Protein AF-A0A5P0ZJ22-F1 (afdb_monomer_lite)

Foldseek 3Di:
DAQLVQLLVLLVVQQVLLVVLVVLQLVLLVLLLVLQVVQLVLCVVVVAPLNVVLVVLVVLLVCLVCLLVVLVVQLVVQLVVVVCCCVPPVPPPPPPPDPCCSNVVSVVVSVVSCVVSVDRDDRDRGDDDPVSDDPSSVVSVVVSVVSVVVSVVSLVVVVVSLVPGPCVVQKDDSVQWAHADNVNSSDTDTIDHDPLSVQLSVCSVVVVDRHSVSSSVVVVVVVVCVVPPDDPVVNVVVVVVVVVVVD

Radius of gyration: 30.07 Å; chains: 1; bounding box: 58×58×89 Å

Structure (mmCIF, N/CA/C/O backbone):
data_AF-A0A5P0ZJ22-F1
#
_entry.id   AF-A0A5P0ZJ22-F1
#
loop_
_atom_site.group_PDB
_atom_site.id
_atom_site.type_symbol
_atom_site.label_atom_id
_atom_site.label_alt_id
_atom_site.label_comp_id
_atom_site.label_asym_id
_atom_site.label_entity_id
_atom_site.label_seq_id
_atom_site.pdbx_PDB_ins_code
_atom_site.Cartn_x
_atom_site.Cartn_y
_atom_site.Cartn_z
_atom_site.occupancy
_atom_site.B_iso_or_equiv
_atom_site.auth_seq_id
_atom_site.auth_comp_id
_atom_site.auth_asym_id
_atom_site.auth_atom_id
_atom_site.pdbx_PDB_model_num
ATOM 1 N N . MET A 1 1 ? -17.711 0.169 35.617 1.00 68.00 1 MET A N 1
ATOM 2 C CA . MET A 1 1 ? -17.129 0.842 34.437 1.00 68.00 1 MET A CA 1
ATOM 3 C C . MET A 1 1 ? -18.262 1.259 33.515 1.00 68.00 1 MET A C 1
ATOM 5 O O . MET A 1 1 ? -19.041 0.392 33.122 1.00 68.00 1 MET A O 1
ATOM 9 N N . SER A 1 2 ? -18.401 2.559 33.249 1.00 86.31 2 SER A N 1
ATOM 10 C CA . SER A 1 2 ? -19.483 3.103 32.409 1.00 86.31 2 SER A CA 1
ATOM 11 C C . SER A 1 2 ? -19.316 2.698 30.937 1.00 86.31 2 SER A C 1
ATOM 13 O O . SER A 1 2 ? -18.202 2.411 30.496 1.00 86.31 2 SER A O 1
ATOM 15 N N . GLN A 1 3 ? -20.404 2.676 30.155 1.00 83.00 3 GLN A N 1
ATOM 16 C CA . GLN A 1 3 ? -20.329 2.391 28.713 1.00 83.00 3 GLN A CA 1
ATOM 17 C C . GLN A 1 3 ? -19.404 3.388 28.000 1.00 83.00 3 GLN A C 1
ATOM 19 O O . GLN A 1 3 ? -18.581 2.986 27.184 1.00 83.00 3 GLN A O 1
ATOM 24 N N . ARG A 1 4 ? -19.471 4.670 28.379 1.00 87.75 4 ARG A N 1
ATOM 25 C CA . ARG A 1 4 ? -18.572 5.722 27.900 1.00 87.75 4 ARG A CA 1
ATOM 26 C C . ARG A 1 4 ? -17.099 5.376 28.110 1.00 87.75 4 ARG A C 1
ATOM 28 O O . ARG A 1 4 ? -16.320 5.424 27.167 1.00 87.75 4 ARG A O 1
ATOM 35 N N . GLU A 1 5 ? -16.711 5.007 29.331 1.00 88.12 5 GLU A N 1
ATOM 36 C CA . GLU A 1 5 ? -15.326 4.612 29.634 1.00 88.12 5 GLU A CA 1
ATOM 37 C C . GLU A 1 5 ? -14.893 3.382 28.837 1.00 88.12 5 GLU A C 1
ATOM 39 O O . GLU A 1 5 ? -13.754 3.329 28.375 1.00 88.12 5 GLU A O 1
ATOM 44 N N . LYS A 1 6 ? -15.791 2.403 28.650 1.00 89.12 6 LYS A N 1
ATOM 45 C CA . LYS A 1 6 ? -15.502 1.216 27.832 1.00 89.12 6 LYS A CA 1
ATOM 46 C C . LYS A 1 6 ? -15.208 1.607 26.387 1.00 89.12 6 LYS A C 1
ATOM 48 O O . LYS A 1 6 ? -14.162 1.229 25.878 1.00 89.12 6 LYS A O 1
ATOM 53 N N . VAL A 1 7 ? -16.057 2.432 25.773 1.00 88.94 7 VAL A N 1
ATOM 54 C CA . VAL A 1 7 ? -15.887 2.890 24.383 1.00 88.94 7 VAL A CA 1
ATOM 55 C C . VAL A 1 7 ? -14.615 3.725 24.206 1.00 88.94 7 VAL A C 1
ATOM 57 O O . VAL A 1 7 ? -13.896 3.539 23.230 1.00 88.94 7 VAL A O 1
ATOM 60 N N . LEU A 1 8 ? -14.285 4.609 25.154 1.00 92.38 8 LEU A N 1
ATOM 61 C CA . LEU A 1 8 ? -13.040 5.389 25.099 1.00 92.38 8 LEU A CA 1
ATOM 62 C C . LEU A 1 8 ? -11.792 4.493 25.191 1.00 92.38 8 LEU A C 1
ATOM 64 O O . LEU A 1 8 ? -10.812 4.720 24.480 1.00 92.38 8 LEU A O 1
ATOM 68 N N . ASN A 1 9 ? -11.832 3.450 26.025 1.00 94.00 9 ASN A N 1
ATOM 69 C CA . ASN A 1 9 ? -10.740 2.483 26.131 1.00 94.00 9 ASN A CA 1
ATOM 70 C C . ASN A 1 9 ? -10.644 1.577 24.895 1.00 94.00 9 ASN A C 1
ATOM 72 O O . ASN A 1 9 ? -9.541 1.313 24.415 1.00 94.00 9 ASN A O 1
ATOM 76 N N . GLU A 1 10 ? -11.779 1.128 24.357 1.00 93.19 10 GLU A N 1
ATOM 77 C CA . GLU A 1 10 ? -11.843 0.359 23.112 1.00 93.19 10 GLU A CA 1
ATOM 78 C C . GLU A 1 10 ? -11.319 1.165 21.924 1.00 93.19 10 GLU A C 1
ATOM 80 O O . GLU A 1 10 ? -10.548 0.627 21.137 1.00 93.19 10 GLU A O 1
ATOM 85 N N . TYR A 1 11 ? -11.647 2.458 21.833 1.00 94.56 11 TYR A N 1
ATOM 86 C CA . TYR A 1 11 ? -11.110 3.355 20.808 1.00 94.56 11 TYR A CA 1
ATOM 87 C C . TYR A 1 11 ? -9.580 3.398 20.843 1.00 94.56 11 TYR A C 1
ATOM 89 O O . TYR A 1 11 ? -8.934 3.267 19.805 1.00 94.56 11 TYR A O 1
ATOM 97 N N . LYS A 1 12 ? -8.989 3.547 22.036 1.00 95.06 12 LYS A N 1
ATOM 98 C CA . LYS A 1 12 ? -7.530 3.546 22.190 1.00 95.06 12 LYS A CA 1
ATOM 99 C C . LYS A 1 12 ? -6.930 2.206 21.760 1.00 95.06 12 LYS A C 1
ATOM 101 O O . LYS A 1 12 ? -6.019 2.185 20.944 1.00 95.06 12 LYS A O 1
ATOM 106 N N . ARG A 1 13 ? -7.487 1.093 22.247 1.00 95.75 13 ARG A N 1
ATOM 107 C CA . ARG A 1 13 ? -7.022 -0.256 21.892 1.00 95.75 13 ARG A CA 1
ATOM 108 C C . ARG A 1 13 ? -7.135 -0.531 20.389 1.00 95.75 13 ARG A C 1
ATOM 110 O O . ARG A 1 13 ? -6.254 -1.164 19.818 1.00 95.75 13 ARG A O 1
ATOM 117 N N . TYR A 1 14 ? -8.200 -0.052 19.753 1.00 95.88 14 TYR A N 1
ATOM 118 C CA . TYR A 1 14 ? -8.384 -0.136 18.310 1.00 95.88 14 TYR A CA 1
ATOM 119 C C . TYR A 1 14 ? -7.343 0.689 17.550 1.00 95.88 14 TYR A C 1
ATOM 121 O O . TYR A 1 14 ? -6.778 0.201 16.576 1.00 95.88 14 TYR A O 1
ATOM 129 N N . ALA A 1 15 ? -7.053 1.910 18.007 1.00 95.50 15 ALA A N 1
ATOM 130 C CA . ALA A 1 15 ? -6.020 2.757 17.418 1.00 95.50 15 ALA A CA 1
ATOM 131 C C . ALA A 1 15 ? -4.630 2.102 17.488 1.00 95.50 15 ALA A C 1
ATOM 133 O O . ALA A 1 15 ? -3.895 2.121 16.498 1.00 95.50 15 ALA A O 1
ATOM 134 N N . ASP A 1 16 ? -4.307 1.480 18.625 1.00 96.81 16 ASP A N 1
ATOM 135 C CA . ASP A 1 16 ? -3.058 0.739 18.817 1.00 96.81 16 ASP A CA 1
ATOM 136 C C . ASP A 1 16 ? -2.984 -0.452 17.838 1.00 96.81 16 ASP A C 1
ATOM 138 O O . ASP A 1 16 ? -2.021 -0.575 17.086 1.00 96.81 16 ASP A O 1
ATOM 142 N N . LEU A 1 17 ? -4.052 -1.258 17.738 1.00 96.62 17 LEU A N 1
ATOM 143 C CA . LEU A 1 17 ? -4.133 -2.371 16.779 1.00 96.62 17 LEU A CA 1
ATOM 144 C C . LEU A 1 17 ? -4.014 -1.913 15.317 1.00 96.62 17 LEU A C 1
ATOM 146 O O . LEU A 1 17 ? -3.331 -2.567 14.531 1.00 96.62 17 LEU A O 1
ATOM 150 N N . CYS A 1 18 ? -4.662 -0.804 14.943 1.00 96.19 18 CYS A N 1
ATOM 151 C CA . CYS A 1 18 ? -4.544 -0.243 13.595 1.00 96.19 18 CYS A CA 1
ATOM 152 C C . CYS A 1 18 ? -3.099 0.143 13.286 1.00 96.19 18 CYS A C 1
ATOM 154 O O . CYS A 1 18 ? -2.611 -0.146 12.198 1.00 96.19 18 CYS A O 1
ATOM 156 N N . THR A 1 19 ? -2.420 0.761 14.252 1.00 96.50 19 THR A N 1
ATOM 157 C CA . THR A 1 19 ? -1.027 1.191 14.112 1.00 96.50 19 THR A CA 1
ATOM 158 C C . THR A 1 19 ? -0.098 -0.009 13.956 1.00 96.50 19 THR A C 1
ATOM 160 O O . THR A 1 19 ? 0.706 -0.036 13.028 1.00 96.50 19 THR A O 1
ATOM 163 N N . ASP A 1 20 ? -0.244 -1.033 14.800 1.00 97.31 20 ASP A N 1
ATOM 164 C CA . ASP A 1 20 ? 0.575 -2.249 14.736 1.00 97.31 20 ASP A CA 1
ATOM 165 C C . ASP A 1 20 ? 0.400 -2.984 13.400 1.00 97.31 20 ASP A C 1
ATOM 167 O O . ASP A 1 20 ? 1.380 -3.375 12.764 1.00 97.31 20 ASP A O 1
ATOM 171 N N . ILE A 1 21 ? -0.849 -3.138 12.944 1.00 97.19 21 ILE A N 1
ATOM 172 C CA . ILE A 1 21 ? -1.162 -3.778 11.661 1.00 97.19 21 ILE A CA 1
ATOM 173 C C . ILE A 1 21 ? -0.615 -2.944 10.502 1.00 97.19 21 ILE A C 1
ATOM 175 O O . ILE A 1 21 ? 0.036 -3.490 9.616 1.00 97.19 21 ILE A O 1
ATOM 179 N N . GLN A 1 22 ? -0.838 -1.629 10.504 1.00 96.38 22 GLN A N 1
ATOM 180 C CA . GLN A 1 22 ? -0.351 -0.742 9.449 1.00 96.38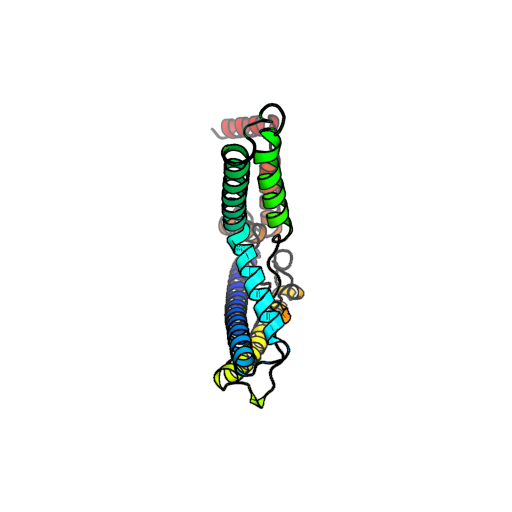 22 GLN A CA 1
ATOM 181 C C . GLN A 1 22 ? 1.180 -0.762 9.353 1.00 96.38 22 GLN A C 1
ATOM 183 O O . GLN A 1 22 ? 1.711 -0.831 8.247 1.00 96.38 22 GLN A O 1
ATOM 188 N N . ASN A 1 23 ? 1.883 -0.731 10.488 1.00 97.00 23 ASN A N 1
ATOM 189 C CA . ASN A 1 23 ? 3.344 -0.770 10.521 1.00 97.00 23 ASN A CA 1
ATOM 190 C C . ASN A 1 23 ? 3.881 -2.091 9.968 1.00 97.00 23 ASN A C 1
ATOM 192 O O . ASN A 1 23 ? 4.765 -2.075 9.116 1.00 97.00 23 ASN A O 1
ATOM 196 N N . ASN A 1 24 ? 3.309 -3.220 10.398 1.00 96.94 24 ASN A N 1
ATOM 197 C CA . ASN A 1 24 ? 3.697 -4.530 9.887 1.00 96.94 24 ASN A CA 1
ATOM 198 C C . ASN A 1 24 ? 3.447 -4.637 8.371 1.00 96.94 24 ASN A C 1
ATOM 200 O O . ASN A 1 24 ? 4.340 -5.025 7.627 1.00 96.94 24 ASN A O 1
ATOM 204 N N . LEU A 1 25 ? 2.278 -4.208 7.886 1.00 96.62 25 LEU A N 1
ATOM 205 C CA . LEU A 1 25 ? 1.960 -4.215 6.454 1.00 96.62 25 LEU A CA 1
ATOM 206 C C . LEU A 1 25 ? 2.894 -3.314 5.630 1.00 96.62 25 LEU A C 1
ATOM 208 O O . LEU A 1 25 ? 3.313 -3.699 4.539 1.00 96.62 25 LEU A O 1
ATOM 212 N N . ALA A 1 26 ? 3.242 -2.132 6.144 1.00 95.50 26 ALA A N 1
ATOM 213 C CA . ALA A 1 26 ? 4.161 -1.210 5.481 1.00 95.50 26 ALA A CA 1
ATOM 214 C C . ALA A 1 26 ? 5.588 -1.777 5.396 1.00 95.50 26 ALA A C 1
ATOM 216 O O . ALA A 1 26 ? 6.245 -1.648 4.360 1.00 95.50 26 ALA A O 1
ATOM 217 N N . GLU A 1 27 ? 6.056 -2.434 6.459 1.00 96.19 27 GLU A N 1
ATOM 218 C CA . GLU A 1 27 ? 7.349 -3.119 6.474 1.00 96.19 27 GLU A CA 1
ATOM 219 C C . GLU A 1 27 ? 7.390 -4.244 5.428 1.00 96.19 27 GLU A C 1
ATOM 221 O O . GLU A 1 27 ? 8.302 -4.301 4.600 1.00 96.19 27 GLU A O 1
ATOM 226 N N . GLU A 1 28 ? 6.356 -5.084 5.394 1.00 94.50 28 GLU A N 1
ATOM 227 C CA . GLU A 1 28 ? 6.239 -6.185 4.435 1.00 94.50 28 GLU A CA 1
ATOM 228 C C . GLU A 1 28 ? 6.134 -5.689 2.984 1.00 94.50 28 GLU A C 1
ATOM 230 O O . GLU A 1 28 ? 6.755 -6.253 2.081 1.00 94.50 28 GLU A O 1
ATOM 235 N N . SER A 1 29 ? 5.423 -4.582 2.747 1.00 95.88 29 SER A N 1
ATOM 236 C CA . SER A 1 29 ? 5.366 -3.919 1.439 1.00 95.88 29 SER A CA 1
ATOM 237 C C . SER A 1 29 ? 6.755 -3.491 0.959 1.00 95.88 29 SER A C 1
ATOM 239 O O . SER A 1 29 ? 7.098 -3.701 -0.205 1.00 95.88 29 SER A O 1
ATOM 241 N N . SER A 1 30 ? 7.566 -2.907 1.846 1.00 95.62 30 SER A N 1
ATOM 242 C CA . SER A 1 30 ? 8.933 -2.474 1.530 1.00 95.62 30 SER A CA 1
ATOM 243 C C . SER A 1 30 ? 9.841 -3.660 1.174 1.00 95.62 30 SER A C 1
ATOM 245 O O . SER A 1 30 ? 10.598 -3.614 0.194 1.00 95.62 30 SER A O 1
ATOM 247 N N . LYS A 1 31 ? 9.721 -4.772 1.913 1.00 94.88 31 LYS A N 1
ATOM 248 C CA . LYS A 1 31 ? 10.449 -6.014 1.609 1.00 94.88 31 LYS A CA 1
ATOM 249 C C . LYS A 1 31 ? 10.048 -6.573 0.250 1.00 94.88 31 LYS A C 1
ATOM 251 O O . LYS A 1 31 ? 10.921 -6.890 -0.554 1.00 94.88 31 LYS A O 1
ATOM 256 N N . ILE A 1 32 ? 8.753 -6.619 -0.063 1.00 94.31 32 ILE A N 1
ATOM 257 C CA . ILE A 1 32 ? 8.261 -7.084 -1.368 1.00 94.31 32 ILE A CA 1
ATOM 258 C C . ILE A 1 32 ? 8.761 -6.189 -2.502 1.00 94.31 32 ILE A C 1
ATOM 260 O O . ILE A 1 32 ? 9.191 -6.696 -3.540 1.00 94.31 32 ILE A O 1
ATOM 264 N N . GLU A 1 33 ? 8.772 -4.869 -2.321 1.00 93.81 33 GLU A N 1
ATOM 265 C CA . GLU A 1 33 ? 9.353 -3.956 -3.307 1.00 93.81 33 GLU A CA 1
ATOM 266 C C . GLU A 1 33 ? 10.840 -4.269 -3.552 1.00 93.81 33 GLU A C 1
ATOM 268 O O . GLU A 1 33 ? 11.301 -4.294 -4.699 1.00 93.81 33 GLU A O 1
ATOM 273 N N . THR A 1 34 ? 11.584 -4.566 -2.486 1.00 94.31 34 THR A N 1
ATOM 274 C CA . THR A 1 34 ? 13.008 -4.923 -2.552 1.00 94.31 34 THR A CA 1
ATOM 275 C C . THR A 1 34 ? 13.225 -6.269 -3.243 1.00 94.31 34 THR A C 1
ATOM 277 O O . THR A 1 34 ? 14.018 -6.346 -4.184 1.00 94.31 34 THR A O 1
ATOM 280 N N . ILE A 1 35 ? 12.445 -7.297 -2.891 1.00 94.25 35 ILE A N 1
ATOM 281 C CA . ILE A 1 35 ? 12.432 -8.606 -3.563 1.00 94.25 35 ILE A CA 1
ATOM 282 C C . ILE A 1 35 ? 12.188 -8.428 -5.063 1.00 94.25 35 ILE A C 1
ATOM 284 O O . ILE A 1 35 ? 12.896 -9.009 -5.880 1.00 94.25 35 ILE A O 1
ATOM 288 N N . ARG A 1 36 ? 11.239 -7.574 -5.462 1.00 91.94 36 ARG A N 1
ATOM 289 C CA . ARG A 1 36 ? 10.957 -7.298 -6.881 1.00 91.94 36 ARG A CA 1
ATOM 290 C C . ARG A 1 36 ? 12.111 -6.598 -7.597 1.00 91.94 36 ARG A C 1
ATOM 292 O O . ARG A 1 36 ? 12.364 -6.875 -8.772 1.00 91.94 36 ARG A O 1
ATOM 299 N N . LYS A 1 37 ? 12.820 -5.689 -6.922 1.00 91.00 37 LYS A N 1
ATOM 300 C CA . LYS A 1 37 ? 14.021 -5.041 -7.477 1.00 91.00 37 LYS A CA 1
ATOM 301 C C . LYS A 1 37 ? 15.134 -6.062 -7.701 1.00 91.00 37 LYS A C 1
ATOM 303 O O . LYS A 1 37 ? 15.669 -6.112 -8.809 1.00 91.00 37 LYS A O 1
ATOM 308 N N . LEU A 1 38 ? 15.425 -6.889 -6.697 1.00 92.56 38 LEU A N 1
ATOM 309 C CA . LEU A 1 38 ? 16.422 -7.958 -6.784 1.00 92.56 38 LEU A CA 1
ATOM 310 C C . LEU A 1 38 ? 16.044 -8.993 -7.846 1.00 92.56 38 LEU A C 1
ATOM 312 O O . LEU A 1 38 ? 16.878 -9.344 -8.671 1.00 92.56 38 LEU A O 1
ATOM 316 N N . ASN A 1 39 ? 14.773 -9.398 -7.906 1.00 92.50 39 ASN A N 1
ATOM 317 C CA . ASN A 1 39 ? 14.246 -10.299 -8.929 1.00 92.50 39 ASN A CA 1
ATOM 318 C C . ASN A 1 39 ? 14.572 -9.801 -10.343 1.00 92.50 39 ASN A C 1
ATOM 320 O O . ASN A 1 39 ? 15.117 -10.536 -11.161 1.00 92.50 39 ASN A O 1
ATOM 324 N N . PHE A 1 40 ? 14.318 -8.518 -10.613 1.00 89.38 40 PHE A N 1
ATOM 325 C CA . PHE A 1 40 ? 14.648 -7.926 -11.905 1.00 89.38 40 PHE A CA 1
ATOM 326 C C . PHE A 1 40 ? 16.161 -7.863 -12.167 1.00 89.38 40 PHE A C 1
ATOM 328 O O . PHE A 1 40 ? 16.583 -8.004 -13.313 1.00 89.38 40 PHE A O 1
ATOM 335 N N . GLN A 1 41 ? 16.981 -7.616 -11.141 1.00 90.00 41 GLN A N 1
ATOM 336 C CA . GLN A 1 41 ? 18.441 -7.578 -11.276 1.00 90.00 41 GLN A CA 1
ATOM 337 C C . GLN A 1 41 ? 19.024 -8.963 -11.575 1.00 90.00 41 GLN A C 1
ATOM 339 O O . GLN A 1 41 ? 19.848 -9.085 -12.481 1.00 90.00 41 GLN A O 1
ATOM 344 N N . ILE A 1 42 ? 18.569 -9.994 -10.860 1.00 90.06 42 ILE A N 1
ATOM 345 C CA . ILE A 1 42 ? 18.969 -11.391 -11.073 1.00 90.06 42 ILE A CA 1
ATOM 346 C C . ILE A 1 42 ? 18.575 -11.818 -12.487 1.00 90.06 42 ILE A C 1
ATOM 348 O O . ILE A 1 42 ? 19.439 -12.203 -13.272 1.00 90.06 42 ILE A O 1
ATOM 352 N N . ALA A 1 43 ? 17.316 -11.594 -12.869 1.00 88.12 43 ALA A N 1
ATOM 353 C CA . ALA A 1 43 ? 16.847 -11.929 -14.208 1.00 88.12 43 ALA A CA 1
ATOM 354 C C . ALA A 1 43 ? 17.575 -11.163 -15.322 1.00 88.12 43 ALA A C 1
ATOM 356 O O . ALA A 1 43 ? 17.819 -11.694 -16.405 1.00 88.12 43 ALA A O 1
ATOM 357 N N . SER A 1 44 ? 17.972 -9.912 -15.062 1.00 85.75 44 SER A N 1
ATOM 358 C CA . SER A 1 44 ? 18.808 -9.140 -15.987 1.00 85.75 44 SER A CA 1
ATOM 359 C C . SER A 1 44 ? 20.195 -9.744 -16.170 1.00 85.75 44 SER A C 1
ATOM 361 O O . SER A 1 44 ? 20.757 -9.626 -17.258 1.00 85.75 44 SER A O 1
ATOM 363 N N . LYS A 1 45 ? 20.772 -10.309 -15.107 1.00 86.25 45 LYS A N 1
ATOM 364 C CA . LYS A 1 45 ? 22.106 -10.911 -15.124 1.00 86.25 45 LYS A CA 1
ATOM 365 C C . LYS A 1 45 ? 22.093 -12.251 -15.858 1.00 86.25 45 LYS A C 1
ATOM 367 O O . LYS A 1 45 ? 23.007 -12.511 -16.635 1.00 86.25 45 LYS A O 1
ATOM 372 N N . ASN A 1 46 ? 21.048 -13.044 -15.648 1.00 82.94 46 ASN A N 1
ATOM 373 C CA . ASN A 1 46 ? 20.929 -14.394 -16.201 1.00 82.94 46 ASN A CA 1
ATOM 374 C C . ASN A 1 46 ? 20.273 -14.429 -17.590 1.00 82.94 46 ASN A C 1
ATOM 376 O O . ASN A 1 46 ? 20.280 -15.462 -18.247 1.00 82.94 46 ASN A O 1
ATOM 380 N N . GLN A 1 47 ? 19.780 -13.282 -18.075 1.00 80.38 47 GLN A N 1
ATOM 381 C CA . GLN A 1 47 ? 19.074 -13.155 -19.356 1.00 80.38 47 GLN A CA 1
ATOM 382 C C . GLN A 1 47 ? 17.831 -14.052 -19.443 1.00 80.38 47 GLN A C 1
ATOM 384 O O . GLN A 1 47 ? 17.516 -14.595 -20.503 1.00 80.38 47 GLN A O 1
ATOM 389 N N . ASP A 1 48 ? 17.099 -14.168 -18.335 1.00 79.81 48 ASP A N 1
ATOM 390 C CA . ASP A 1 48 ? 15.923 -15.029 -18.252 1.00 79.81 48 ASP A CA 1
ATOM 391 C C . ASP A 1 48 ? 14.867 -14.663 -19.295 1.00 79.81 48 ASP A C 1
ATOM 393 O O . ASP A 1 48 ? 14.671 -13.494 -19.643 1.00 79.81 48 ASP A O 1
ATOM 397 N N . ALA A 1 49 ? 14.101 -15.661 -19.742 1.00 75.12 49 ALA A N 1
ATOM 398 C CA . ALA A 1 49 ? 13.089 -15.500 -20.789 1.00 75.12 49 ALA A CA 1
ATOM 399 C C . ALA A 1 49 ? 12.058 -14.382 -20.495 1.00 75.12 49 ALA A C 1
ATOM 401 O O . ALA A 1 49 ? 11.524 -13.766 -21.418 1.00 75.12 49 ALA A O 1
ATOM 402 N N . GLY A 1 50 ? 11.798 -14.074 -19.217 1.00 78.81 50 GLY A N 1
ATOM 403 C CA . GLY A 1 50 ? 10.896 -12.994 -18.795 1.00 78.81 50 GLY A CA 1
ATOM 404 C C . GLY A 1 50 ? 11.516 -11.588 -18.772 1.00 78.81 50 GLY A C 1
ATOM 405 O O . GLY A 1 50 ? 10.784 -10.594 -18.720 1.00 78.81 50 GLY A O 1
ATOM 406 N N . PHE A 1 51 ? 12.845 -11.472 -18.835 1.00 85.75 51 PHE A N 1
ATOM 407 C CA . PHE A 1 51 ? 13.559 -10.210 -18.647 1.00 85.75 51 PHE A CA 1
ATOM 408 C C . PHE A 1 51 ? 13.278 -9.189 -19.751 1.00 85.75 51 PHE A C 1
ATOM 410 O O . PHE A 1 51 ? 13.002 -8.025 -19.451 1.00 85.75 51 PHE A O 1
ATOM 417 N N . LEU A 1 52 ? 13.310 -9.599 -21.024 1.00 84.00 52 LEU A N 1
ATOM 418 C CA . LEU A 1 52 ? 13.091 -8.677 -22.146 1.00 84.00 52 LEU A CA 1
ATOM 419 C C . LEU A 1 52 ? 11.701 -8.037 -22.088 1.00 84.00 52 LEU A C 1
ATOM 421 O O . LEU A 1 52 ? 11.577 -6.823 -22.257 1.00 84.00 52 LEU A O 1
ATOM 425 N N . ASN A 1 53 ? 10.673 -8.826 -21.768 1.00 85.38 53 ASN A N 1
ATOM 426 C CA . ASN A 1 53 ? 9.313 -8.321 -21.604 1.00 85.38 53 ASN A CA 1
ATOM 427 C C . ASN A 1 53 ? 9.223 -7.328 -20.429 1.00 85.38 53 ASN A C 1
ATOM 429 O O . ASN A 1 53 ? 8.748 -6.203 -20.587 1.00 85.38 53 ASN A O 1
ATOM 433 N N . ALA A 1 54 ? 9.777 -7.685 -19.265 1.00 84.81 54 ALA A N 1
ATOM 434 C CA . ALA A 1 54 ? 9.813 -6.797 -18.104 1.00 84.81 54 ALA A CA 1
ATOM 435 C C . ALA A 1 54 ? 10.581 -5.488 -18.381 1.00 84.81 54 ALA A C 1
ATOM 437 O O . ALA A 1 54 ? 10.179 -4.413 -17.928 1.00 84.81 54 ALA A O 1
ATOM 438 N N . LYS A 1 55 ? 11.672 -5.555 -19.153 1.00 87.19 55 LYS A N 1
ATOM 439 C CA . LYS A 1 55 ? 12.463 -4.393 -19.572 1.00 87.19 55 LYS A CA 1
ATOM 440 C C . LYS A 1 55 ? 11.666 -3.474 -20.498 1.00 87.19 55 LYS A C 1
ATOM 442 O O . LYS A 1 55 ? 11.660 -2.265 -20.268 1.00 87.19 55 LYS A O 1
ATOM 447 N N . LEU A 1 56 ? 10.971 -4.024 -21.497 1.00 86.69 56 LEU A N 1
ATOM 448 C CA . LEU A 1 56 ? 10.101 -3.252 -22.393 1.00 86.69 56 LEU A CA 1
ATOM 449 C C . LEU A 1 56 ? 8.986 -2.544 -21.616 1.00 86.69 56 LEU A C 1
ATOM 451 O O . LEU A 1 56 ? 8.746 -1.358 -21.837 1.00 86.69 56 LEU A O 1
ATOM 455 N N . ILE A 1 57 ? 8.372 -3.226 -20.645 1.00 85.81 57 ILE A N 1
ATOM 456 C CA . ILE A 1 57 ? 7.345 -2.631 -19.779 1.00 85.81 57 ILE A CA 1
ATOM 457 C C . ILE A 1 57 ? 7.930 -1.498 -18.924 1.00 85.81 57 ILE A C 1
ATOM 459 O O . ILE A 1 57 ? 7.328 -0.430 -18.844 1.00 85.81 57 ILE A O 1
ATOM 463 N N . LYS A 1 58 ? 9.133 -1.652 -18.350 1.00 86.19 58 LYS A N 1
ATOM 464 C CA . LYS A 1 58 ? 9.797 -0.553 -17.619 1.00 86.19 58 LYS A CA 1
ATOM 465 C C . LYS A 1 58 ? 10.064 0.668 -18.499 1.00 86.19 58 LYS A C 1
ATOM 467 O O . LYS A 1 58 ? 9.892 1.796 -18.037 1.00 86.19 58 LYS A O 1
ATOM 472 N N . VAL A 1 59 ? 10.484 0.460 -19.748 1.00 87.44 59 VAL A N 1
ATOM 473 C CA . VAL A 1 59 ? 10.680 1.557 -20.711 1.00 87.44 59 VAL A CA 1
ATOM 474 C C . VAL A 1 59 ? 9.346 2.226 -21.023 1.00 87.44 59 VAL A C 1
ATOM 476 O O . VAL A 1 59 ? 9.249 3.445 -20.913 1.00 87.44 59 VAL A O 1
ATOM 479 N N . ARG A 1 60 ? 8.300 1.445 -21.317 1.00 87.00 60 ARG A N 1
ATOM 480 C CA . ARG A 1 60 ? 6.942 1.962 -21.526 1.00 87.00 60 ARG A CA 1
ATOM 481 C C . ARG A 1 60 ? 6.461 2.787 -20.331 1.00 87.00 60 ARG A C 1
ATOM 483 O O . ARG A 1 60 ? 5.986 3.895 -20.536 1.00 87.00 60 ARG A O 1
ATOM 490 N N . ASN A 1 61 ? 6.623 2.305 -19.099 1.00 87.44 61 ASN A N 1
ATOM 491 C CA . ASN A 1 61 ? 6.210 3.044 -17.900 1.00 87.44 61 ASN A CA 1
ATOM 492 C C . ASN A 1 61 ? 6.980 4.354 -17.738 1.00 87.44 61 ASN A C 1
ATOM 494 O O . ASN A 1 61 ? 6.402 5.365 -17.354 1.00 87.44 61 ASN A O 1
ATOM 498 N N . ARG A 1 62 ? 8.272 4.376 -18.089 1.00 87.00 62 ARG A N 1
ATOM 499 C CA . ARG A 1 62 ? 9.037 5.627 -18.130 1.00 87.00 62 ARG A CA 1
ATOM 500 C C . ARG A 1 62 ? 8.441 6.606 -19.149 1.00 87.00 62 ARG A C 1
ATOM 502 O O . ARG A 1 62 ? 8.312 7.782 -18.827 1.00 87.00 62 ARG A O 1
ATOM 509 N N . LEU A 1 63 ? 8.040 6.136 -20.332 1.00 86.44 63 LEU A N 1
ATOM 510 C CA . LEU A 1 63 ? 7.357 6.977 -21.324 1.00 86.44 63 LEU A CA 1
ATOM 511 C C . LEU A 1 63 ? 6.006 7.485 -20.802 1.00 86.44 63 LEU A C 1
ATOM 513 O O . LEU A 1 63 ? 5.732 8.671 -20.930 1.00 86.44 63 LEU A O 1
ATOM 517 N N . VAL A 1 64 ? 5.213 6.641 -20.133 1.00 88.94 64 VAL A N 1
ATOM 518 C CA . VAL A 1 64 ? 3.946 7.048 -19.495 1.00 88.94 64 VAL A CA 1
ATOM 519 C C . VAL A 1 64 ? 4.173 8.144 -18.453 1.00 88.94 64 VAL A C 1
ATOM 521 O O . VAL A 1 64 ? 3.495 9.169 -18.482 1.00 88.94 64 VAL A O 1
ATOM 524 N N . LYS A 1 65 ? 5.167 7.986 -17.572 1.00 88.25 65 LYS A N 1
ATOM 525 C CA . LYS A 1 65 ? 5.499 8.986 -16.546 1.00 88.25 65 LYS A CA 1
ATOM 526 C C . LYS A 1 65 ? 5.857 10.348 -17.149 1.00 88.25 65 LYS A C 1
ATOM 528 O O . LYS A 1 65 ? 5.512 11.385 -16.587 1.00 88.25 65 LYS A O 1
ATOM 533 N N . HIS A 1 66 ? 6.526 10.343 -18.299 1.00 89.19 66 HIS A N 1
ATOM 534 C CA . HIS A 1 66 ? 6.947 11.548 -19.013 1.00 89.19 66 HIS A CA 1
ATOM 535 C C . HIS A 1 66 ? 6.023 11.922 -20.183 1.00 89.19 66 HIS A C 1
ATOM 537 O O . HIS A 1 66 ? 6.370 12.802 -20.966 1.00 89.19 66 HIS A O 1
ATOM 543 N N . ARG A 1 67 ? 4.833 11.317 -20.301 1.00 86.56 67 ARG A N 1
ATOM 544 C CA . ARG A 1 67 ? 3.957 11.448 -21.481 1.00 86.56 67 ARG A CA 1
ATOM 545 C C . ARG A 1 67 ? 3.588 12.884 -21.833 1.00 86.56 67 ARG A C 1
ATOM 547 O O . ARG A 1 67 ? 3.533 13.220 -23.002 1.00 86.56 67 ARG A O 1
ATOM 554 N N . ILE A 1 68 ? 3.369 13.740 -20.830 1.00 87.31 68 ILE A N 1
ATOM 555 C CA . ILE A 1 68 ? 3.003 15.146 -21.050 1.00 87.31 68 ILE A CA 1
ATOM 556 C C . ILE A 1 68 ? 4.194 15.895 -21.650 1.00 87.31 68 ILE A C 1
ATOM 558 O O . ILE A 1 68 ? 4.043 16.629 -22.619 1.00 87.31 68 ILE A O 1
ATOM 562 N N . GLN A 1 69 ? 5.389 15.675 -21.098 1.00 89.94 69 GLN A N 1
ATOM 563 C CA . GLN A 1 69 ? 6.620 16.282 -21.605 1.00 89.94 69 GLN A CA 1
ATOM 564 C C . GLN A 1 69 ? 6.920 15.793 -23.024 1.00 89.94 69 GLN A C 1
ATOM 566 O O . GLN A 1 69 ? 7.235 16.602 -23.890 1.00 89.94 69 GLN A O 1
ATOM 571 N N . LEU A 1 70 ? 6.766 14.490 -23.273 1.00 88.25 70 LEU A N 1
ATOM 572 C CA . LEU A 1 70 ? 6.945 13.895 -24.595 1.00 88.25 70 LEU A CA 1
ATOM 573 C C . LEU A 1 70 ? 5.941 14.448 -25.609 1.00 88.25 70 LEU A C 1
ATOM 575 O O . LEU A 1 70 ? 6.368 14.869 -26.676 1.00 88.25 70 LEU A O 1
ATOM 579 N N . ALA A 1 71 ? 4.658 14.552 -25.252 1.00 88.94 71 ALA A N 1
ATOM 580 C CA . ALA A 1 71 ? 3.620 15.090 -26.129 1.00 88.94 71 ALA A CA 1
ATOM 581 C C . ALA A 1 71 ? 3.866 16.561 -26.498 1.00 88.94 71 ALA A C 1
ATOM 583 O O . ALA A 1 71 ? 3.668 16.942 -27.651 1.00 88.94 71 ALA A O 1
ATOM 584 N N . ILE A 1 72 ? 4.341 17.382 -25.550 1.00 90.62 72 ILE A N 1
ATOM 585 C CA . ILE A 1 72 ? 4.719 18.783 -25.804 1.00 90.62 72 ILE A CA 1
ATOM 586 C C . ILE A 1 72 ? 5.939 18.857 -26.729 1.00 90.62 72 ILE A C 1
ATOM 588 O O . ILE A 1 72 ? 5.950 19.642 -27.674 1.00 90.62 72 ILE A O 1
ATOM 592 N N . ILE A 1 73 ? 6.971 18.046 -26.477 1.00 91.31 73 ILE A N 1
ATOM 593 C CA . ILE A 1 73 ? 8.175 18.016 -27.318 1.00 91.31 73 ILE A CA 1
ATOM 594 C C . ILE A 1 73 ? 7.826 17.539 -28.735 1.00 91.31 73 ILE A C 1
ATOM 596 O O . ILE A 1 73 ? 8.237 18.172 -29.704 1.00 91.31 73 ILE A O 1
ATOM 600 N N . SER A 1 74 ? 7.033 16.472 -28.855 1.00 89.94 74 SER A N 1
ATOM 601 C CA . SER A 1 74 ? 6.543 15.925 -30.125 1.00 89.94 74 SER A CA 1
ATOM 602 C C . SER A 1 74 ? 5.743 16.972 -30.904 1.00 89.94 74 SER A C 1
ATOM 604 O O . SER A 1 74 ? 6.039 17.223 -32.073 1.00 89.94 74 SER A O 1
ATOM 606 N N . TYR A 1 75 ? 4.830 17.684 -30.226 1.00 92.56 75 TYR A N 1
ATOM 607 C CA . TYR A 1 75 ? 4.075 18.801 -30.801 1.00 92.56 75 TYR A CA 1
ATOM 608 C C . TYR A 1 75 ? 5.002 19.861 -31.401 1.00 92.56 75 TYR A C 1
ATOM 610 O O . TYR A 1 75 ? 4.846 20.241 -32.559 1.00 92.56 75 TYR A O 1
ATOM 618 N N . LEU A 1 76 ? 5.978 20.338 -30.620 1.00 93.06 76 LEU A N 1
ATOM 619 C CA . LEU A 1 76 ? 6.890 21.403 -31.042 1.00 93.06 76 LEU A CA 1
ATOM 620 C C . LEU A 1 76 ? 7.760 20.973 -32.225 1.00 93.06 76 LEU A C 1
ATOM 622 O O . LEU A 1 76 ? 7.941 21.752 -33.158 1.00 93.06 76 LEU A O 1
ATOM 626 N N . ILE A 1 77 ? 8.274 19.739 -32.208 1.00 92.69 77 ILE A N 1
ATOM 627 C CA . ILE A 1 77 ? 9.081 19.197 -33.307 1.00 92.69 77 ILE A CA 1
ATOM 628 C C . ILE A 1 77 ? 8.239 19.105 -34.581 1.00 92.69 77 ILE A C 1
ATOM 630 O O . ILE A 1 77 ? 8.654 19.619 -35.617 1.00 92.69 77 ILE A O 1
ATOM 634 N N . LEU A 1 78 ? 7.049 18.500 -34.514 1.00 90.88 78 LEU A N 1
ATOM 635 C CA . LEU A 1 78 ? 6.160 18.365 -35.671 1.00 90.88 78 LEU A CA 1
ATOM 636 C C . LEU A 1 78 ? 5.714 19.725 -36.208 1.00 90.88 78 LEU A C 1
ATOM 638 O O . LEU A 1 78 ? 5.745 19.939 -37.417 1.00 90.88 78 LEU A O 1
ATOM 642 N N . PHE A 1 79 ? 5.366 20.660 -35.325 1.00 89.94 79 PHE A N 1
ATOM 643 C CA . PHE A 1 79 ? 5.020 22.025 -35.707 1.00 89.94 79 PHE A CA 1
ATOM 644 C C . PHE A 1 79 ? 6.169 22.704 -36.461 1.00 89.94 79 PHE A C 1
ATOM 646 O O . PHE A 1 79 ? 5.950 23.243 -37.543 1.00 89.94 79 PHE A O 1
ATOM 653 N N . LEU A 1 80 ? 7.399 22.635 -35.937 1.00 89.81 80 LEU A N 1
ATOM 654 C CA . LEU A 1 80 ? 8.569 23.243 -36.577 1.00 89.81 80 LEU A CA 1
ATOM 655 C C . LEU A 1 80 ? 8.904 22.595 -37.922 1.00 89.81 80 LEU A C 1
ATOM 657 O O . LEU A 1 80 ? 9.252 23.307 -38.860 1.00 89.81 80 LEU A O 1
ATOM 661 N N . VAL A 1 81 ? 8.779 21.270 -38.035 1.00 88.50 81 VAL A N 1
ATOM 662 C CA . VAL A 1 81 ? 9.035 20.541 -39.286 1.00 88.50 81 VAL A CA 1
ATOM 663 C C . VAL A 1 81 ? 8.015 20.918 -40.358 1.00 88.50 81 VAL A C 1
ATOM 665 O O . VAL A 1 81 ? 8.408 21.238 -41.477 1.00 88.50 81 VAL A O 1
ATOM 668 N N . ILE A 1 82 ? 6.720 20.927 -40.025 1.00 85.50 82 ILE A N 1
ATOM 669 C CA . ILE A 1 82 ? 5.665 21.290 -40.981 1.00 85.50 82 ILE A CA 1
ATOM 670 C C . ILE A 1 82 ? 5.782 22.775 -41.355 1.00 85.50 82 ILE A C 1
ATOM 672 O O . ILE A 1 82 ? 5.674 23.120 -42.529 1.00 85.50 82 ILE A O 1
ATOM 676 N N . PHE A 1 83 ? 6.069 23.651 -40.387 1.00 83.94 83 PHE A N 1
ATOM 677 C CA . PHE A 1 83 ? 6.305 25.071 -40.645 1.00 83.94 83 PHE A CA 1
ATOM 678 C C . PHE A 1 83 ? 7.496 25.292 -41.588 1.00 83.94 83 PHE A C 1
ATOM 680 O O . PHE A 1 83 ? 7.371 26.012 -42.576 1.00 83.94 83 PHE A O 1
ATOM 687 N N . ALA A 1 84 ? 8.632 24.639 -41.327 1.00 83.38 84 ALA A N 1
ATOM 688 C CA . ALA A 1 84 ? 9.811 24.731 -42.182 1.00 83.38 84 ALA A CA 1
ATOM 689 C C . ALA A 1 84 ? 9.538 24.191 -43.592 1.00 83.38 84 ALA A C 1
ATOM 691 O O . ALA A 1 84 ? 9.985 24.793 -44.563 1.00 83.38 84 ALA A O 1
ATOM 692 N N . TRP A 1 85 ? 8.779 23.097 -43.716 1.00 81.31 85 TRP A N 1
ATOM 693 C CA . TRP A 1 85 ? 8.390 22.538 -45.011 1.00 81.31 85 TRP A CA 1
ATOM 694 C C . TRP A 1 85 ? 7.578 23.538 -45.840 1.00 81.31 85 TRP A C 1
ATOM 696 O O . TRP A 1 85 ? 7.895 23.770 -47.003 1.00 81.31 85 TRP A O 1
ATOM 706 N N . ILE A 1 86 ? 6.578 24.177 -45.230 1.00 76.38 86 ILE A N 1
ATOM 707 C CA . ILE A 1 86 ? 5.739 25.176 -45.906 1.00 76.38 86 ILE A CA 1
ATOM 708 C C . ILE A 1 86 ? 6.572 26.385 -46.337 1.00 76.38 86 ILE A C 1
ATOM 710 O O . ILE A 1 86 ? 6.477 26.815 -47.479 1.00 76.38 86 ILE A O 1
ATOM 714 N N . VAL A 1 87 ? 7.426 26.902 -45.449 1.00 75.44 87 VAL A N 1
ATOM 715 C CA . VAL A 1 87 ? 8.234 28.101 -45.727 1.00 75.44 87 VAL A CA 1
ATOM 716 C C . VAL A 1 87 ? 9.330 27.849 -46.770 1.00 75.44 87 VAL A C 1
ATOM 718 O O . VAL A 1 87 ? 9.657 28.752 -47.535 1.00 75.44 87 VAL A O 1
ATOM 721 N N . LEU A 1 88 ? 9.939 26.659 -46.794 1.00 73.25 88 LEU A N 1
ATOM 722 C CA . LEU A 1 88 ? 11.107 26.384 -47.641 1.00 73.25 88 LEU A CA 1
ATOM 723 C C . LEU A 1 88 ? 10.771 25.734 -48.985 1.00 73.25 88 LEU A C 1
ATOM 725 O O . LEU A 1 88 ? 11.550 25.886 -49.924 1.00 73.25 88 LEU A O 1
ATOM 729 N N . ILE A 1 89 ? 9.677 24.973 -49.075 1.00 68.00 89 ILE A N 1
ATOM 730 C CA . ILE A 1 89 ? 9.407 24.098 -50.228 1.00 68.00 89 ILE A CA 1
ATOM 731 C C . ILE A 1 89 ? 8.159 24.537 -51.003 1.00 68.00 89 ILE A C 1
ATOM 733 O O . ILE A 1 89 ? 8.155 24.425 -52.226 1.00 68.00 89 ILE A O 1
ATOM 737 N N . ASP A 1 90 ? 7.129 25.069 -50.341 1.00 62.28 90 ASP A N 1
ATOM 738 C CA . ASP A 1 90 ? 5.815 25.328 -50.953 1.00 62.28 90 ASP A CA 1
ATOM 739 C C . ASP A 1 90 ? 5.545 26.832 -51.163 1.00 62.28 90 ASP A C 1
ATOM 741 O O . ASP A 1 90 ? 4.552 27.388 -50.699 1.00 62.28 90 ASP A O 1
ATOM 745 N N . ASN A 1 91 ? 6.466 27.517 -51.853 1.00 59.34 91 ASN A N 1
ATOM 746 C CA . ASN A 1 91 ? 6.384 28.968 -52.093 1.00 59.34 91 ASN A CA 1
ATOM 747 C C . ASN A 1 91 ? 5.267 29.384 -53.081 1.00 59.34 91 ASN A C 1
ATOM 749 O O . ASN A 1 91 ? 4.881 30.551 -53.078 1.00 59.34 91 ASN A O 1
ATOM 753 N N . ASP A 1 92 ? 4.732 28.459 -53.893 1.00 58.34 92 ASP A N 1
ATOM 754 C CA . ASP A 1 92 ? 3.787 28.764 -54.989 1.00 58.34 92 ASP A CA 1
ATOM 755 C C . ASP A 1 92 ? 2.304 28.432 -54.688 1.00 58.34 92 ASP A C 1
ATOM 757 O O . ASP A 1 92 ? 1.431 28.884 -55.425 1.00 58.34 92 ASP A O 1
ATOM 761 N N . ASN A 1 93 ? 1.972 27.705 -53.606 1.00 56.16 93 ASN A N 1
ATOM 762 C CA . ASN A 1 93 ? 0.588 27.292 -53.267 1.00 56.16 93 ASN A CA 1
ATOM 763 C C . ASN A 1 93 ? 0.126 27.760 -51.870 1.00 56.16 93 ASN A C 1
ATOM 765 O O . ASN A 1 93 ? -0.545 27.047 -51.116 1.00 56.16 93 ASN A O 1
ATOM 769 N N . THR A 1 94 ? 0.465 28.997 -51.516 1.00 55.47 94 THR A N 1
ATOM 770 C CA . THR A 1 94 ? 0.302 29.558 -50.164 1.00 55.47 94 THR A CA 1
ATOM 771 C C . THR A 1 94 ? -1.140 29.842 -49.722 1.00 55.47 94 THR A C 1
ATOM 773 O O . THR A 1 94 ? -1.362 30.079 -48.535 1.00 55.47 94 THR A O 1
ATOM 776 N N . GLU A 1 95 ? -2.147 29.776 -50.598 1.00 54.56 95 GLU A N 1
ATOM 777 C CA . GLU A 1 95 ? -3.515 30.182 -50.224 1.00 54.56 95 GLU A CA 1
ATOM 778 C C . GLU A 1 95 ? -4.376 29.076 -49.583 1.00 54.56 95 GLU A C 1
ATOM 780 O O . GLU A 1 95 ? -5.400 29.382 -48.972 1.00 54.56 95 GLU A O 1
ATOM 785 N N . THR A 1 96 ? -3.964 27.800 -49.623 1.00 51.84 96 THR A N 1
ATOM 786 C CA . THR A 1 96 ? -4.782 26.699 -49.058 1.00 51.84 96 THR A CA 1
ATOM 787 C C . THR A 1 96 ? -4.043 25.623 -48.266 1.00 51.84 96 THR A C 1
ATOM 789 O O . THR A 1 96 ? -4.713 24.748 -47.706 1.00 51.84 96 THR A O 1
ATOM 792 N N . PHE A 1 97 ? -2.712 25.679 -48.111 1.00 54.06 97 PHE A N 1
ATOM 793 C CA . PHE A 1 97 ? -2.038 24.856 -47.095 1.00 54.06 97 PHE A CA 1
ATOM 794 C C . PHE A 1 97 ? -2.293 25.471 -45.711 1.00 54.06 97 PHE A C 1
ATOM 796 O O . PHE A 1 97 ? -1.514 26.237 -45.151 1.00 54.06 97 PHE A O 1
ATOM 803 N N . SER A 1 98 ? -3.512 25.226 -45.237 1.00 63.12 98 SER A N 1
ATOM 804 C CA . SER A 1 98 ? -4.173 25.954 -44.166 1.00 63.12 98 SER A CA 1
ATOM 805 C C . SER A 1 98 ? -3.362 25.943 -42.874 1.00 63.12 98 SER A C 1
ATOM 807 O O . SER A 1 98 ? -2.921 24.892 -42.416 1.00 63.12 98 SER A O 1
ATOM 809 N N . ILE A 1 99 ? -3.276 27.101 -42.220 1.00 65.12 99 ILE A N 1
ATOM 810 C CA . ILE A 1 99 ? -2.826 27.263 -40.827 1.00 65.12 99 ILE A CA 1
ATOM 811 C C . ILE A 1 99 ? -3.522 26.255 -39.883 1.00 65.12 99 ILE A C 1
ATOM 813 O O . ILE A 1 99 ? -2.980 25.889 -38.841 1.00 65.12 99 ILE A O 1
ATOM 817 N N . LEU A 1 100 ? -4.710 25.747 -40.247 1.00 68.50 100 LEU A N 1
ATOM 818 C CA . LEU A 1 100 ? -5.318 24.637 -39.519 1.00 68.50 100 LEU A CA 1
ATOM 819 C C . LEU A 1 100 ? -4.487 23.353 -39.585 1.00 68.50 100 LEU A C 1
ATOM 821 O O . LEU A 1 100 ? -4.379 22.692 -38.567 1.00 68.50 100 LEU A O 1
ATOM 825 N N . LEU A 1 101 ? -3.908 22.968 -40.721 1.00 74.19 101 LEU A N 1
ATOM 826 C CA . LEU A 1 101 ? -3.142 21.721 -40.861 1.00 74.19 101 LEU A CA 1
ATOM 827 C C . LEU A 1 101 ? -1.828 21.757 -40.066 1.00 74.19 101 LEU A C 1
ATOM 829 O O . LEU A 1 101 ? -1.488 20.765 -39.423 1.00 74.19 101 LEU A O 1
ATOM 833 N N . THR A 1 102 ? -1.137 22.903 -40.032 1.00 76.12 102 THR A N 1
ATOM 834 C CA . THR A 1 102 ? 0.091 23.100 -39.235 1.00 76.12 102 THR A CA 1
ATOM 835 C C . THR A 1 102 ? -0.138 23.000 -37.736 1.00 76.12 102 THR A C 1
ATOM 837 O O . THR A 1 102 ? 0.781 22.627 -37.016 1.00 76.12 102 THR A O 1
ATOM 840 N N . ILE A 1 103 ? -1.342 23.318 -37.259 1.00 81.31 103 ILE A N 1
ATOM 841 C CA . ILE A 1 103 ? -1.692 23.255 -35.836 1.00 81.31 103 ILE A CA 1
ATOM 842 C C . ILE A 1 103 ? -2.391 21.931 -35.503 1.00 81.31 103 ILE A C 1
ATOM 844 O O . ILE A 1 103 ? -2.041 21.274 -34.524 1.00 81.31 103 ILE A O 1
ATOM 848 N N . LEU A 1 104 ? -3.360 21.507 -36.319 1.00 85.19 104 LEU A N 1
ATOM 849 C CA . LEU A 1 104 ? -4.179 20.322 -36.064 1.00 85.19 104 LEU A CA 1
ATOM 850 C C . LEU A 1 104 ? -3.386 19.025 -36.170 1.00 85.19 104 LEU A C 1
ATOM 852 O O . LEU A 1 104 ? -3.620 18.138 -35.357 1.00 85.19 104 LEU A O 1
ATOM 856 N N . VAL A 1 105 ? -2.468 18.881 -37.131 1.00 86.94 105 VAL A N 1
ATOM 857 C CA . VAL A 1 105 ? -1.715 17.623 -37.279 1.00 86.94 105 VAL A CA 1
ATOM 858 C C . VAL A 1 105 ? -0.824 17.363 -36.061 1.00 86.94 105 VAL A C 1
ATOM 860 O O . VAL A 1 105 ? -0.978 16.297 -35.461 1.00 86.94 105 VAL A O 1
ATOM 863 N N . PRO A 1 106 ? 0.027 18.308 -35.611 1.00 90.25 106 PRO A N 1
ATOM 864 C CA . PRO A 1 106 ? 0.771 18.131 -34.367 1.00 90.25 106 PRO A CA 1
ATOM 865 C C . PRO A 1 106 ? -0.149 17.913 -33.162 1.00 90.25 106 PRO A C 1
ATOM 867 O O . PRO A 1 106 ? 0.121 17.038 -32.345 1.00 90.25 106 PRO A O 1
ATOM 870 N N . LEU A 1 107 ? -1.266 18.647 -33.070 1.00 89.44 107 LEU A N 1
ATOM 871 C CA . LEU A 1 107 ? -2.217 18.508 -31.964 1.00 89.44 107 LEU A CA 1
ATOM 872 C C . LEU A 1 107 ? -2.830 17.100 -31.901 1.00 89.44 107 LEU A C 1
ATOM 874 O O . LEU A 1 107 ? -2.863 16.496 -30.831 1.00 89.44 107 LEU A O 1
ATOM 878 N N . ILE A 1 108 ? -3.295 16.563 -33.033 1.00 90.12 108 ILE A N 1
ATOM 879 C CA . ILE A 1 108 ? -3.889 15.222 -33.122 1.00 90.12 108 ILE A CA 1
ATOM 880 C C . ILE A 1 108 ? -2.858 14.159 -32.737 1.00 90.12 108 ILE A C 1
ATOM 882 O O . ILE A 1 108 ? -3.184 13.255 -31.968 1.00 90.12 108 ILE A O 1
ATOM 886 N N . VAL A 1 109 ? -1.617 14.277 -33.219 1.00 88.88 109 VAL A N 1
ATOM 887 C CA . VAL A 1 109 ? -0.539 13.339 -32.870 1.00 88.88 109 VAL A CA 1
ATOM 888 C C . VAL A 1 109 ? -0.250 13.374 -31.369 1.00 88.88 109 VAL A C 1
ATOM 890 O O . VAL A 1 109 ? -0.229 12.321 -30.736 1.00 88.88 109 VAL A O 1
ATOM 893 N N . SER A 1 110 ? -0.132 14.557 -30.766 1.00 88.44 110 SER A N 1
ATOM 894 C CA . SER A 1 110 ? 0.086 14.693 -29.321 1.00 88.44 110 SER A CA 1
ATOM 895 C C . SER A 1 110 ? -1.074 14.139 -28.489 1.00 88.44 110 SER A C 1
ATOM 897 O O . SER A 1 110 ? -0.845 13.509 -27.457 1.00 88.44 110 SER A O 1
ATOM 899 N N . VAL A 1 111 ? -2.324 14.323 -28.928 1.00 89.19 111 VAL A N 1
ATOM 900 C CA . VAL A 1 111 ? -3.495 13.721 -28.265 1.00 89.19 111 VAL A CA 1
ATOM 901 C C . VAL A 1 111 ? -3.456 12.194 -28.376 1.00 89.19 111 VAL A C 1
ATOM 903 O O . VAL A 1 111 ? -3.685 11.508 -27.380 1.00 89.19 111 VAL A O 1
ATOM 906 N N . LEU A 1 112 ? -3.118 11.646 -29.547 1.00 88.06 112 LEU A N 1
ATOM 907 C CA . LEU A 1 112 ? -2.965 10.200 -29.736 1.00 88.06 112 LEU A CA 1
ATOM 908 C C . LEU A 1 112 ? -1.842 9.621 -28.866 1.00 88.06 112 LEU A C 1
ATOM 910 O O . LEU A 1 112 ? -2.035 8.574 -28.253 1.00 88.06 112 LEU A O 1
ATOM 914 N N . GLU A 1 113 ? -0.700 10.302 -28.748 1.00 85.50 113 GLU A N 1
ATOM 915 C CA . GLU A 1 113 ? 0.390 9.895 -27.850 1.00 85.50 113 GLU A CA 1
ATOM 916 C C . GLU A 1 113 ? -0.075 9.823 -26.390 1.00 85.50 113 GLU A C 1
ATOM 918 O O . GLU A 1 113 ? 0.201 8.838 -25.700 1.00 85.50 113 GLU A O 1
ATOM 923 N N . LEU A 1 114 ? -0.830 10.823 -25.922 1.00 87.31 114 LEU A N 1
ATOM 924 C CA . LEU A 1 114 ? -1.386 10.824 -24.566 1.00 87.31 114 LEU A CA 1
ATOM 925 C C . LEU A 1 114 ? -2.356 9.657 -24.333 1.00 87.31 114 LEU A C 1
ATOM 927 O O . LEU A 1 114 ? -2.345 9.077 -23.247 1.00 87.31 114 LEU A O 1
ATOM 931 N N . LEU A 1 115 ? -3.150 9.287 -25.344 1.00 85.62 115 LEU A N 1
ATOM 932 C CA . LEU A 1 115 ? -4.071 8.148 -25.279 1.00 85.62 115 LEU A CA 1
ATOM 933 C C . LEU A 1 115 ? -3.340 6.795 -25.302 1.00 85.62 115 LEU A C 1
ATOM 935 O O . LEU A 1 115 ? -3.715 5.879 -24.572 1.00 85.62 115 LEU A O 1
ATOM 939 N N . ILE A 1 116 ? -2.281 6.651 -26.105 1.00 84.25 116 ILE A N 1
ATOM 940 C CA . ILE A 1 116 ? -1.475 5.417 -26.171 1.00 84.25 116 ILE A CA 1
ATOM 941 C C . ILE A 1 116 ? -0.717 5.194 -24.851 1.00 84.25 116 ILE A C 1
ATOM 943 O O . ILE A 1 116 ? -0.618 4.065 -24.357 1.00 84.25 116 ILE A O 1
ATOM 947 N N . PHE A 1 117 ? -0.211 6.270 -24.246 1.00 83.38 117 PHE A N 1
ATOM 948 C CA . PHE A 1 117 ? 0.506 6.253 -22.971 1.00 83.38 117 PHE A CA 1
ATOM 949 C C . PHE A 1 117 ? -0.397 6.643 -21.786 1.00 83.38 117 PHE A C 1
ATOM 951 O O . PHE A 1 117 ? -0.007 7.422 -20.913 1.00 83.38 117 PHE A O 1
ATOM 958 N N . ASP A 1 118 ? -1.610 6.083 -21.729 1.00 78.69 118 ASP A N 1
ATOM 959 C CA . ASP A 1 118 ? -2.601 6.445 -20.707 1.00 78.69 118 ASP A CA 1
ATOM 960 C C . ASP A 1 118 ? -2.266 5.912 -19.298 1.00 78.69 118 ASP A C 1
ATOM 962 O O . ASP A 1 118 ? -2.482 6.592 -18.293 1.00 78.69 118 ASP A O 1
ATOM 966 N N . LYS A 1 119 ? -1.727 4.695 -19.170 1.00 84.00 119 LYS A N 1
ATOM 967 C CA . LYS A 1 119 ? -1.486 4.093 -17.845 1.00 84.00 119 LYS A CA 1
ATOM 968 C C . LYS A 1 119 ? -0.210 3.278 -17.790 1.00 84.00 119 LYS A C 1
ATOM 970 O O . LYS A 1 119 ? 0.183 2.636 -18.768 1.00 84.00 119 LYS A O 1
ATOM 975 N N . GLU A 1 120 ? 0.423 3.318 -16.621 1.00 84.25 120 GLU A N 1
ATOM 976 C CA . GLU A 1 120 ? 1.533 2.433 -16.298 1.00 84.25 120 GLU A CA 1
ATOM 977 C C . GLU A 1 120 ? 1.029 0.990 -16.262 1.00 84.25 120 GLU A C 1
ATOM 979 O O . GLU A 1 120 ? -0.104 0.712 -15.867 1.00 84.25 120 GLU A O 1
ATOM 984 N N . VAL A 1 121 ? 1.879 0.071 -16.705 1.00 83.81 121 VAL A N 1
ATOM 985 C CA . VAL A 1 121 ? 1.590 -1.360 -16.707 1.00 83.81 121 VAL A CA 1
ATOM 986 C C . VAL A 1 121 ? 2.458 -2.046 -15.668 1.00 83.81 121 VAL A C 1
ATOM 988 O O . VAL A 1 121 ? 3.645 -1.757 -15.535 1.00 83.81 121 VAL A O 1
ATOM 991 N N . THR A 1 122 ? 1.876 -2.992 -14.944 1.00 79.94 122 THR A N 1
ATOM 992 C CA . THR A 1 122 ? 2.586 -3.829 -13.980 1.00 79.94 122 THR A CA 1
ATOM 993 C C . THR A 1 122 ? 3.801 -4.499 -14.617 1.00 79.94 122 THR A C 1
ATOM 995 O O . THR A 1 122 ? 3.667 -5.260 -15.575 1.00 79.94 122 THR A O 1
ATOM 998 N N . VAL A 1 123 ? 4.993 -4.256 -14.063 1.00 80.69 123 VAL A N 1
ATOM 999 C CA . VAL A 1 123 ? 6.181 -5.037 -14.428 1.00 80.69 123 VAL A CA 1
ATOM 1000 C C . VAL A 1 123 ? 5.995 -6.447 -13.86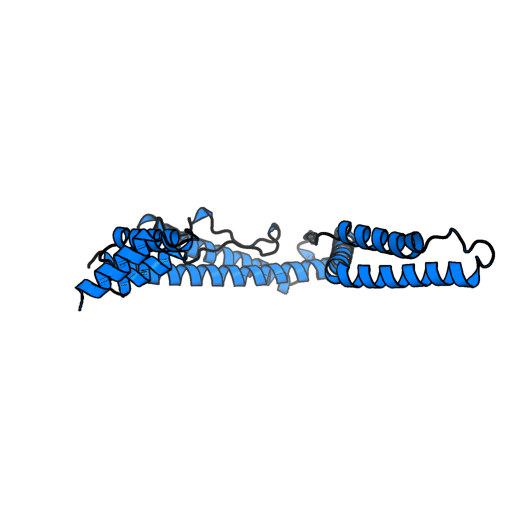0 1.00 80.69 123 VAL A C 1
ATOM 1002 O O . VAL A 1 123 ? 5.886 -6.572 -12.631 1.00 80.69 123 VAL A O 1
ATOM 1005 N N . PRO A 1 124 ? 5.941 -7.488 -14.713 1.00 81.88 124 PRO A N 1
ATOM 1006 C CA . PRO A 1 124 ? 5.701 -8.848 -14.267 1.00 81.88 124 PRO A CA 1
ATOM 1007 C C . PRO A 1 124 ? 6.857 -9.325 -13.395 1.00 81.88 124 PRO A C 1
ATOM 1009 O O . PRO A 1 124 ? 8.018 -8.977 -13.628 1.00 81.88 124 PRO A O 1
ATOM 1012 N N . PHE A 1 125 ? 6.525 -10.135 -12.397 1.00 87.12 125 PHE 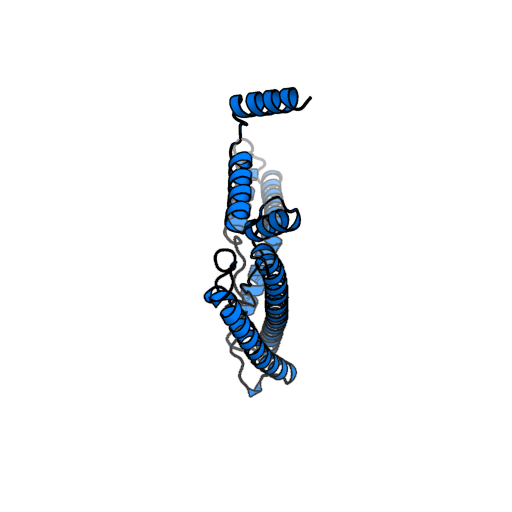A N 1
ATOM 1013 C CA . PHE A 1 125 ? 7.525 -10.854 -11.629 1.00 87.12 125 PHE A CA 1
ATOM 1014 C C . PHE A 1 125 ? 8.132 -11.962 -12.491 1.00 87.12 125 PHE A C 1
ATOM 1016 O O . PHE A 1 125 ? 7.403 -12.693 -13.164 1.00 87.12 125 PHE A O 1
ATOM 1023 N N . ILE A 1 126 ? 9.458 -12.066 -12.509 1.00 86.94 126 ILE A N 1
ATOM 1024 C CA . ILE A 1 126 ? 10.166 -13.030 -13.350 1.00 86.94 126 ILE A CA 1
ATOM 1025 C C . ILE A 1 126 ? 10.428 -14.271 -12.508 1.00 86.94 126 ILE A C 1
ATOM 1027 O O . ILE A 1 126 ? 10.954 -14.180 -11.402 1.00 86.94 126 ILE A O 1
ATOM 1031 N N . LYS A 1 127 ? 10.051 -15.445 -13.006 1.00 85.38 127 LYS A N 1
ATOM 1032 C CA . LYS A 1 127 ? 10.349 -16.689 -12.303 1.00 85.38 127 LYS A CA 1
ATOM 1033 C C . LYS A 1 127 ? 11.847 -16.980 -12.427 1.00 85.38 127 LYS A C 1
ATOM 1035 O O . LYS A 1 127 ? 12.285 -17.355 -13.507 1.00 85.38 127 LYS A O 1
ATOM 1040 N N . ILE A 1 128 ? 12.574 -16.797 -11.330 1.00 87.00 128 ILE A N 1
ATOM 1041 C CA . ILE A 1 128 ? 13.991 -17.161 -11.179 1.00 87.00 128 ILE A CA 1
ATOM 1042 C C . ILE A 1 128 ? 14.097 -18.541 -10.525 1.00 87.00 128 ILE A C 1
ATOM 1044 O O . ILE A 1 128 ? 13.203 -18.931 -9.762 1.00 87.00 128 ILE A O 1
ATOM 1048 N N . SER A 1 129 ? 15.149 -19.296 -10.823 1.00 86.62 129 SER A N 1
ATOM 1049 C CA . SER A 1 129 ? 15.383 -20.591 -10.181 1.00 86.62 129 SER A CA 1
ATOM 1050 C C . SER A 1 129 ? 16.019 -20.431 -8.794 1.00 86.62 129 SER A C 1
ATOM 1052 O O . SER A 1 129 ? 16.567 -19.386 -8.443 1.00 86.62 129 SER A O 1
ATOM 1054 N N . GLU A 1 130 ? 15.906 -21.456 -7.944 1.00 87.44 130 GLU A N 1
ATOM 1055 C CA . GLU A 1 130 ? 16.402 -21.388 -6.558 1.00 87.44 130 GLU A CA 1
ATOM 1056 C C . GLU A 1 130 ? 17.920 -21.193 -6.477 1.00 87.44 130 GLU A C 1
ATOM 1058 O O . GLU A 1 130 ? 18.411 -20.517 -5.572 1.00 87.44 130 GLU A O 1
ATOM 1063 N N . ASP A 1 131 ? 18.667 -21.762 -7.420 1.00 89.69 131 ASP A N 1
ATOM 1064 C CA . ASP A 1 131 ? 20.121 -21.650 -7.546 1.00 89.69 131 ASP A CA 1
ATOM 1065 C C . ASP A 1 131 ? 20.588 -20.249 -7.970 1.00 89.69 131 ASP A C 1
ATOM 1067 O O . ASP A 1 131 ? 21.709 -19.858 -7.649 1.00 89.69 131 ASP A O 1
ATOM 1071 N N . GLU A 1 132 ? 19.717 -19.460 -8.599 1.00 88.31 132 GLU A N 1
ATOM 1072 C CA . GLU A 1 132 ? 20.000 -18.084 -9.023 1.00 88.31 132 GLU A CA 1
ATOM 1073 C C . GLU A 1 132 ? 19.770 -17.050 -7.918 1.00 88.31 132 GLU A C 1
ATOM 1075 O O . GLU A 1 132 ? 20.284 -15.927 -7.985 1.00 88.31 132 GLU A O 1
ATOM 1080 N N . LYS A 1 133 ? 18.993 -17.411 -6.891 1.00 91.44 133 LYS A N 1
ATOM 1081 C CA . LYS A 1 133 ? 18.682 -16.522 -5.772 1.00 91.44 133 LYS A CA 1
ATOM 1082 C C . LYS A 1 133 ? 19.941 -16.196 -4.976 1.00 91.44 133 LYS A C 1
ATOM 1084 O O . LYS A 1 133 ? 20.637 -17.083 -4.478 1.00 91.44 133 LYS A O 1
ATOM 1089 N N . THR A 1 134 ? 20.192 -14.904 -4.790 1.00 92.00 134 THR A N 1
ATOM 1090 C CA . THR A 1 134 ? 21.235 -14.425 -3.879 1.00 92.00 134 THR A CA 1
ATOM 1091 C C . THR A 1 134 ? 20.857 -14.711 -2.423 1.00 92.00 134 THR A C 1
ATOM 1093 O O . THR A 1 134 ? 19.684 -14.907 -2.101 1.00 92.00 134 THR A O 1
ATOM 1096 N N . ASN A 1 135 ? 21.845 -14.707 -1.521 1.00 93.81 135 ASN A N 1
ATOM 1097 C CA . ASN A 1 135 ? 21.583 -14.851 -0.084 1.00 93.81 135 ASN A CA 1
ATOM 1098 C C . ASN A 1 135 ? 20.633 -13.757 0.424 1.00 93.81 135 ASN A C 1
ATOM 1100 O O . ASN A 1 135 ? 19.647 -14.083 1.068 1.00 93.81 135 ASN A O 1
ATOM 1104 N N . GLU A 1 136 ? 20.861 -12.501 0.028 1.00 94.12 136 GLU A N 1
ATOM 1105 C CA . GLU A 1 136 ? 19.986 -11.361 0.345 1.00 94.12 136 GLU A CA 1
ATOM 1106 C C . GLU A 1 136 ? 18.534 -11.604 -0.100 1.00 94.12 136 GLU A C 1
ATOM 1108 O O . GLU A 1 136 ? 17.590 -11.365 0.648 1.00 94.12 136 GLU A O 1
ATOM 1113 N N . TYR A 1 137 ? 18.339 -12.135 -1.310 1.00 93.88 137 TYR A N 1
ATOM 1114 C CA . TYR A 1 137 ? 17.006 -12.443 -1.816 1.00 93.88 137 TYR A CA 1
ATOM 1115 C C . TYR A 1 137 ? 16.317 -13.529 -0.968 1.00 93.88 137 TYR A C 1
ATOM 1117 O O . TYR A 1 137 ? 15.144 -13.394 -0.621 1.00 93.88 137 TYR A O 1
ATOM 1125 N N . ARG A 1 138 ? 17.044 -14.594 -0.598 1.00 93.88 138 ARG A N 1
ATOM 1126 C CA . ARG A 1 138 ? 16.517 -15.676 0.256 1.00 93.88 138 ARG A CA 1
ATOM 1127 C C . ARG A 1 138 ? 16.217 -15.198 1.676 1.00 93.88 138 ARG A C 1
ATOM 1129 O O . ARG A 1 138 ? 15.223 -15.620 2.260 1.00 93.88 138 ARG A O 1
ATOM 1136 N N . GLU A 1 139 ? 17.058 -14.328 2.226 1.00 95.69 139 GLU A N 1
ATOM 1137 C CA . GLU A 1 139 ? 16.843 -13.699 3.531 1.00 95.69 139 GLU A CA 1
ATOM 1138 C C . GLU A 1 139 ? 15.548 -12.882 3.527 1.00 95.69 139 GLU A C 1
ATOM 1140 O O . GLU A 1 139 ? 14.697 -13.099 4.386 1.00 95.69 139 GLU A O 1
ATOM 1145 N N . LEU A 1 140 ? 15.325 -12.049 2.507 1.00 95.00 140 LEU A N 1
ATOM 1146 C CA . LEU A 1 140 ? 14.087 -11.275 2.371 1.00 95.00 140 LEU A CA 1
ATOM 1147 C C . LEU A 1 140 ? 12.839 -12.156 2.185 1.00 95.00 140 LEU A C 1
ATOM 1149 O O . LEU A 1 140 ? 11.781 -11.849 2.740 1.00 95.00 140 LEU A O 1
ATOM 1153 N N . GLU A 1 141 ? 12.931 -13.262 1.436 1.00 93.44 141 GLU A N 1
ATOM 1154 C CA . GLU A 1 141 ? 11.836 -14.245 1.343 1.00 93.44 141 GLU A CA 1
ATOM 1155 C C . GLU A 1 141 ? 11.525 -14.881 2.708 1.00 93.44 141 GLU A C 1
ATOM 1157 O O . GLU A 1 141 ? 10.363 -15.050 3.082 1.00 93.44 141 GLU A O 1
ATOM 1162 N N . MET A 1 142 ? 12.553 -15.198 3.496 1.00 95.00 142 MET A N 1
ATOM 1163 C CA . MET A 1 142 ? 12.371 -15.717 4.852 1.00 95.00 142 MET A CA 1
ATOM 1164 C C . MET A 1 142 ? 11.764 -14.672 5.792 1.00 95.00 142 MET A C 1
ATOM 1166 O O . MET A 1 142 ? 10.844 -14.990 6.549 1.00 95.00 142 MET A O 1
ATOM 1170 N N . GLU A 1 143 ? 12.229 -13.425 5.728 1.00 94.44 143 GLU A N 1
ATOM 1171 C CA . GLU A 1 143 ? 11.675 -12.317 6.504 1.00 94.44 143 GLU A CA 1
ATOM 1172 C C . GLU A 1 143 ? 10.209 -12.060 6.168 1.00 94.44 143 GLU A C 1
ATOM 1174 O O . GLU A 1 143 ? 9.421 -11.842 7.084 1.00 94.44 143 GLU A O 1
ATOM 1179 N N . THR A 1 144 ? 9.817 -12.158 4.895 1.00 93.62 144 THR A N 1
ATOM 1180 C CA . THR A 1 144 ? 8.407 -12.006 4.494 1.00 93.62 144 THR A CA 1
ATOM 1181 C C . THR A 1 144 ? 7.532 -13.169 4.971 1.00 93.62 144 THR A C 1
ATOM 1183 O O . THR A 1 144 ? 6.378 -12.986 5.364 1.00 93.62 144 THR A O 1
ATOM 1186 N N . ILE A 1 145 ? 8.072 -14.390 5.036 1.00 93.69 145 ILE A N 1
ATOM 1187 C CA . ILE A 1 145 ? 7.373 -15.524 5.665 1.00 93.69 145 ILE A CA 1
ATOM 1188 C C . ILE A 1 145 ? 7.164 -15.277 7.167 1.00 93.69 145 ILE A C 1
ATOM 1190 O O . ILE A 1 145 ? 6.093 -15.590 7.701 1.00 93.69 145 ILE A O 1
ATOM 1194 N N . ILE A 1 146 ? 8.172 -14.746 7.863 1.00 94.69 146 ILE A N 1
ATOM 1195 C CA . ILE A 1 146 ? 8.085 -14.416 9.293 1.00 94.69 146 ILE A CA 1
ATOM 1196 C C . ILE A 1 146 ? 7.085 -13.277 9.511 1.00 94.69 146 ILE A C 1
ATOM 1198 O O . ILE A 1 146 ? 6.160 -13.430 10.311 1.00 94.69 146 ILE A O 1
ATOM 1202 N N . GLY A 1 147 ? 7.199 -12.194 8.746 1.00 93.31 147 GLY A N 1
ATOM 1203 C CA . GLY A 1 147 ? 6.308 -11.044 8.823 1.00 93.31 147 GLY A CA 1
ATOM 1204 C C . GLY A 1 147 ? 4.850 -11.418 8.573 1.00 93.31 147 GLY A C 1
ATOM 1205 O O . GLY A 1 147 ? 3.980 -11.029 9.350 1.00 93.31 147 GLY A O 1
ATOM 1206 N N . ARG A 1 148 ? 4.569 -12.302 7.605 1.00 93.75 148 ARG A N 1
ATOM 1207 C CA . ARG A 1 148 ? 3.214 -12.841 7.387 1.00 93.75 148 ARG A CA 1
ATOM 1208 C C . ARG A 1 148 ? 2.679 -13.637 8.581 1.00 93.75 148 ARG A C 1
ATOM 1210 O O . ARG A 1 148 ? 1.484 -13.579 8.874 1.00 93.75 148 ARG A O 1
ATOM 1217 N N . LYS A 1 149 ? 3.530 -14.386 9.292 1.00 95.50 149 LYS A N 1
ATOM 1218 C CA . LYS A 1 149 ? 3.117 -15.063 10.536 1.00 95.50 149 LYS A CA 1
ATOM 1219 C C . LYS A 1 149 ? 2.777 -14.050 11.624 1.00 95.50 149 LYS A C 1
ATOM 1221 O O . LYS A 1 149 ? 1.813 -14.265 12.357 1.00 95.50 149 LYS A O 1
ATOM 1226 N N . ASP A 1 150 ? 3.536 -12.967 11.729 1.00 95.69 150 ASP A N 1
ATOM 1227 C CA . ASP A 1 150 ? 3.276 -11.912 12.706 1.00 95.69 150 ASP A CA 1
ATOM 1228 C C . ASP A 1 150 ? 2.013 -11.114 12.366 1.00 95.69 150 ASP A C 1
ATOM 1230 O O . ASP A 1 150 ? 1.183 -10.900 13.253 1.00 95.69 150 ASP A O 1
ATOM 1234 N N . LEU A 1 151 ? 1.770 -10.824 11.084 1.00 95.75 151 LEU A N 1
ATOM 1235 C CA . LEU A 1 151 ? 0.509 -10.262 10.606 1.00 95.75 151 LEU A CA 1
ATOM 1236 C C . LEU A 1 151 ? -0.680 -11.141 11.002 1.00 95.75 151 LEU A C 1
ATOM 1238 O O . LEU A 1 151 ? -1.656 -10.647 11.556 1.00 95.75 151 LEU A O 1
ATOM 1242 N N . ASN A 1 152 ? -0.593 -12.456 10.783 1.00 95.81 152 ASN A N 1
ATOM 1243 C CA . ASN A 1 152 ? -1.668 -13.380 11.150 1.00 95.81 152 ASN A CA 1
ATOM 1244 C C . ASN A 1 152 ? -1.953 -13.366 12.662 1.00 95.81 152 ASN A C 1
ATOM 1246 O O . ASN A 1 152 ? -3.114 -13.449 13.073 1.00 95.81 152 ASN A O 1
ATOM 1250 N N . LYS A 1 153 ? -0.921 -13.222 13.508 1.00 96.81 153 LYS A N 1
ATOM 1251 C CA . LYS A 1 153 ? -1.104 -13.056 14.961 1.00 96.81 153 LYS A CA 1
ATOM 1252 C C . LYS A 1 153 ? -1.815 -11.741 15.284 1.00 96.81 153 LYS A C 1
ATOM 1254 O O . LYS A 1 153 ? -2.696 -11.734 16.144 1.00 96.81 153 LYS A O 1
ATOM 1259 N N . LEU A 1 154 ? -1.452 -10.644 14.617 1.00 97.00 154 LEU A N 1
ATOM 1260 C CA . LEU A 1 154 ? -2.110 -9.345 14.781 1.00 97.00 154 LEU A CA 1
ATOM 1261 C C . LEU A 1 154 ? -3.575 -9.396 14.327 1.00 97.00 154 LEU A C 1
ATOM 1263 O O . LEU A 1 154 ? -4.448 -8.984 15.086 1.00 97.00 154 LEU A O 1
ATOM 1267 N N . ILE A 1 155 ? -3.860 -9.988 13.163 1.00 96.25 155 ILE A N 1
ATOM 1268 C CA . ILE A 1 155 ? -5.226 -10.187 12.653 1.00 96.25 155 ILE A CA 1
ATOM 1269 C C . ILE A 1 155 ? -6.045 -11.054 13.615 1.00 96.25 155 ILE A C 1
ATOM 1271 O O . ILE A 1 155 ? -7.184 -10.718 13.918 1.00 96.25 155 ILE A O 1
ATOM 1275 N N . SER A 1 156 ? -5.465 -12.112 14.185 1.00 96.44 156 SER A N 1
ATOM 1276 C CA . SER A 1 156 ? -6.164 -12.940 15.182 1.00 96.44 156 SER A CA 1
ATOM 1277 C C . SER A 1 156 ? -6.531 -12.142 16.444 1.00 96.44 156 SER A C 1
ATOM 1279 O O . SER A 1 156 ? -7.633 -12.268 16.978 1.00 96.44 156 SER A O 1
ATOM 1281 N N . ARG A 1 157 ? -5.626 -11.276 16.928 1.00 96.31 157 ARG A N 1
ATOM 1282 C CA . ARG A 1 157 ? -5.908 -10.364 18.056 1.00 96.31 157 ARG A CA 1
ATOM 1283 C C . ARG A 1 157 ? -6.976 -9.335 17.698 1.00 96.31 157 ARG A C 1
ATOM 1285 O O . ARG A 1 157 ? -7.809 -9.007 18.540 1.00 96.31 157 ARG A O 1
ATOM 1292 N N . TYR A 1 158 ? -6.943 -8.843 16.466 1.00 97.00 158 TYR A N 1
ATOM 1293 C CA . TYR A 1 158 ? -7.925 -7.915 15.928 1.00 97.00 158 TYR A CA 1
ATOM 1294 C C . TYR A 1 158 ? -9.316 -8.551 15.836 1.00 97.00 158 TYR A C 1
ATOM 1296 O O . TYR A 1 158 ? -10.272 -7.961 16.317 1.00 97.00 158 TYR A O 1
ATOM 1304 N N . GLN A 1 159 ? -9.430 -9.781 15.335 1.00 96.12 159 GLN A N 1
ATOM 1305 C CA . GLN A 1 159 ? -10.679 -10.554 15.289 1.00 96.12 159 GLN A CA 1
ATOM 1306 C C . GLN A 1 159 ? -11.267 -10.797 16.684 1.00 96.12 159 GLN A C 1
ATOM 1308 O O . GLN A 1 159 ? -12.472 -10.660 16.913 1.00 96.12 159 GLN A O 1
ATOM 1313 N N . ALA A 1 160 ? -10.411 -11.116 17.658 1.00 95.38 160 ALA A N 1
ATOM 1314 C CA . ALA A 1 160 ? -10.833 -11.253 19.049 1.00 95.38 160 ALA A CA 1
ATOM 1315 C C . ALA A 1 160 ? -11.340 -9.923 19.640 1.00 95.38 160 ALA A C 1
ATOM 1317 O O . ALA A 1 160 ? -12.248 -9.921 20.470 1.00 95.38 160 ALA A O 1
ATOM 1318 N N . PHE A 1 161 ? -10.771 -8.789 19.221 1.00 95.19 161 PHE A N 1
ATOM 1319 C CA . PHE A 1 161 ? -11.279 -7.467 19.578 1.00 95.19 161 PHE A CA 1
ATOM 1320 C C . PHE A 1 161 ? -12.617 -7.175 18.882 1.00 95.19 161 PHE A C 1
ATOM 1322 O O . PHE A 1 161 ? -13.589 -6.861 19.562 1.00 95.19 161 PHE A O 1
ATOM 1329 N N . GLU A 1 162 ? -12.683 -7.340 17.561 1.00 93.75 162 GLU A N 1
ATOM 1330 C CA . GLU A 1 162 ? -13.856 -7.106 16.710 1.00 93.75 162 GLU A CA 1
ATOM 1331 C C . GLU A 1 162 ? -15.100 -7.840 17.222 1.00 93.75 162 GLU A C 1
ATOM 1333 O O . GLU A 1 162 ? -16.150 -7.226 17.393 1.00 93.75 162 GLU A O 1
ATOM 1338 N N . SER A 1 163 ? -14.963 -9.124 17.555 1.00 92.06 163 SER A N 1
ATOM 1339 C CA . SER A 1 163 ? -16.065 -9.966 18.048 1.00 92.06 163 SER A CA 1
ATOM 1340 C C . SER A 1 163 ? -16.665 -9.527 19.389 1.00 92.06 163 SER A C 1
ATOM 1342 O O . SER A 1 163 ? -17.784 -9.924 19.707 1.00 92.06 163 SER A O 1
ATOM 1344 N N . ASN A 1 164 ? -15.949 -8.721 20.181 1.00 89.62 164 ASN A N 1
ATOM 1345 C CA . ASN A 1 164 ? -16.360 -8.335 21.535 1.00 89.62 164 ASN A CA 1
ATOM 1346 C C . ASN A 1 164 ? -16.509 -6.816 21.727 1.00 89.62 164 ASN A C 1
ATOM 1348 O O . ASN A 1 164 ? -16.938 -6.379 22.796 1.00 89.62 164 ASN A O 1
ATOM 1352 N N . ALA A 1 165 ? -16.129 -6.007 20.736 1.00 89.75 165 ALA A N 1
ATOM 1353 C CA . ALA A 1 165 ? -16.108 -4.555 20.850 1.00 89.75 165 ALA A CA 1
ATOM 1354 C C . ALA A 1 165 ? -17.510 -3.945 20.706 1.00 89.75 165 ALA A C 1
ATOM 1356 O O . ALA A 1 165 ? -18.261 -4.266 19.780 1.00 89.75 165 ALA A O 1
ATOM 1357 N N . LEU A 1 166 ? -17.829 -2.971 21.563 1.00 89.31 166 LEU A N 1
ATOM 1358 C CA . LEU A 1 166 ? -19.023 -2.130 21.425 1.00 89.31 166 LEU A CA 1
ATOM 1359 C C . LEU A 1 166 ? -18.947 -1.248 20.175 1.00 89.31 166 LEU A C 1
ATOM 1361 O O . LEU A 1 166 ? -19.974 -0.835 19.642 1.00 89.31 166 LEU A O 1
ATOM 1365 N N . ILE A 1 167 ? -17.727 -0.960 19.715 1.00 89.62 167 ILE A N 1
ATOM 1366 C CA . ILE A 1 167 ? -17.464 -0.179 18.505 1.00 89.62 167 ILE A CA 1
ATOM 1367 C C . ILE A 1 167 ? -17.405 -1.026 17.221 1.00 89.62 167 ILE A C 1
ATOM 1369 O O . ILE A 1 167 ? -17.039 -0.491 16.180 1.00 89.62 167 ILE A O 1
ATOM 1373 N N . SER A 1 168 ? -17.740 -2.322 17.266 1.00 87.25 168 SER A N 1
ATOM 1374 C CA . SER A 1 168 ? -17.613 -3.257 16.129 1.00 87.25 168 SER A CA 1
ATOM 1375 C C . SER A 1 168 ? -18.305 -2.780 14.843 1.00 87.25 168 SER A C 1
ATOM 1377 O O . SER A 1 168 ? -17.765 -2.949 13.756 1.00 87.25 168 SER A O 1
ATOM 1379 N N . GLY A 1 169 ? -19.445 -2.092 14.951 1.00 84.62 169 GLY A N 1
ATOM 1380 C CA . GLY A 1 169 ? -20.140 -1.507 13.795 1.00 84.62 169 GLY A CA 1
ATOM 1381 C C . GLY A 1 169 ? -19.424 -0.322 13.128 1.00 84.62 169 GLY A C 1
ATOM 1382 O O . GLY A 1 169 ? -19.829 0.099 12.051 1.00 84.62 169 GLY A O 1
ATOM 1383 N N . PHE A 1 170 ? -18.375 0.223 13.750 1.00 87.25 170 PHE A N 1
ATOM 1384 C CA . PHE A 1 170 ? -17.647 1.412 13.286 1.00 87.25 170 PHE A CA 1
ATOM 1385 C C . PHE A 1 170 ? -16.212 1.117 12.828 1.00 87.25 170 PHE A C 1
ATOM 1387 O O . PHE A 1 170 ? -15.505 2.041 12.404 1.00 87.25 170 PHE A O 1
ATOM 1394 N N . ILE A 1 171 ? -15.762 -0.134 12.961 1.00 90.31 171 ILE A N 1
ATOM 1395 C CA . ILE A 1 171 ? -14.405 -0.568 12.617 1.00 90.31 171 ILE A CA 1
ATOM 1396 C C . ILE A 1 171 ? -14.384 -1.329 11.292 1.00 90.31 171 ILE A C 1
ATOM 1398 O O . ILE A 1 171 ? -15.411 -1.771 10.784 1.00 90.31 171 ILE A O 1
ATOM 1402 N N . THR A 1 172 ? -13.194 -1.464 10.710 1.00 90.38 172 THR A N 1
ATOM 1403 C CA . THR A 1 172 ? -13.005 -2.227 9.472 1.00 90.38 172 THR A CA 1
ATOM 1404 C C . THR A 1 172 ? -13.160 -3.729 9.746 1.00 90.38 172 THR A C 1
ATOM 1406 O O . THR A 1 172 ? -12.508 -4.232 10.657 1.00 90.38 172 THR A O 1
ATOM 1409 N N . PRO A 1 173 ? -13.963 -4.477 8.982 1.00 92.50 173 PRO A N 1
ATOM 1410 C CA . PRO A 1 173 ? -14.022 -5.925 9.133 1.00 92.50 173 PRO A CA 1
ATOM 1411 C C . PRO A 1 173 ? -12.658 -6.593 8.918 1.00 92.50 173 PRO A C 1
ATOM 1413 O O . PRO A 1 173 ? -11.878 -6.171 8.058 1.00 92.50 173 PRO A O 1
ATOM 1416 N N . SER A 1 174 ? -12.338 -7.619 9.708 1.00 93.38 174 SER A N 1
ATOM 1417 C CA . SER A 1 174 ? -11.017 -8.269 9.652 1.00 93.38 174 SER A CA 1
ATOM 1418 C C . SER A 1 174 ? -10.690 -8.925 8.306 1.00 93.38 174 SER A C 1
ATOM 1420 O O . SER A 1 174 ? -9.522 -8.981 7.924 1.00 93.38 174 SER A O 1
ATOM 1422 N N . ASP A 1 175 ? -11.697 -9.375 7.561 1.00 92.75 175 ASP A N 1
ATOM 1423 C CA . ASP A 1 175 ? -11.571 -9.947 6.214 1.00 92.75 175 ASP A CA 1
ATOM 1424 C C . ASP A 1 175 ? -11.203 -8.909 5.137 1.00 92.75 175 ASP A C 1
ATOM 1426 O O . ASP A 1 175 ? -10.736 -9.269 4.056 1.00 92.75 175 ASP A O 1
ATOM 1430 N N . GLN A 1 176 ? -11.357 -7.615 5.433 1.00 92.62 176 GLN A N 1
ATOM 1431 C CA . GLN A 1 176 ? -10.939 -6.523 4.550 1.00 92.62 176 GLN A CA 1
ATOM 1432 C C . GLN A 1 176 ? -9.467 -6.132 4.731 1.00 92.62 176 GLN A C 1
ATOM 1434 O O . GLN A 1 176 ? -8.951 -5.317 3.959 1.00 92.62 176 GLN A O 1
ATOM 1439 N N . ILE A 1 177 ? -8.781 -6.707 5.723 1.00 93.25 177 ILE A N 1
ATOM 1440 C CA . ILE A 1 177 ? -7.346 -6.523 5.934 1.00 93.25 177 ILE A CA 1
ATOM 1441 C C . ILE A 1 177 ? -6.608 -7.460 4.976 1.00 93.25 177 ILE A C 1
ATOM 1443 O O . ILE A 1 177 ? -6.656 -8.681 5.113 1.00 93.25 177 ILE A O 1
ATOM 1447 N N . ILE A 1 178 ? -5.917 -6.885 3.993 1.00 92.31 178 ILE A N 1
ATOM 1448 C CA . ILE A 1 178 ? -5.237 -7.636 2.932 1.00 92.31 178 ILE A CA 1
ATOM 1449 C C . ILE A 1 178 ? -3.745 -7.339 3.007 1.00 92.31 178 ILE A C 1
ATOM 1451 O O . ILE A 1 178 ? -3.339 -6.184 2.884 1.00 92.31 178 ILE A O 1
ATOM 1455 N N . GLY A 1 179 ? -2.943 -8.388 3.196 1.00 92.62 179 GLY A N 1
ATOM 1456 C CA . GLY A 1 179 ? -1.484 -8.308 3.225 1.00 92.62 179 GLY A CA 1
ATOM 1457 C C . GLY A 1 179 ? -0.864 -8.029 1.852 1.00 92.62 179 GLY A C 1
ATOM 1458 O O . GLY A 1 179 ? -1.450 -8.406 0.834 1.00 92.62 179 GLY A O 1
ATOM 1459 N N . PRO A 1 180 ? 0.326 -7.410 1.807 1.00 93.81 180 PRO A N 1
ATOM 1460 C CA . PRO A 1 180 ? 1.036 -7.189 0.560 1.00 93.81 180 PRO A CA 1
ATOM 1461 C C . PRO A 1 180 ? 1.567 -8.515 -0.001 1.00 93.81 180 PRO A C 1
ATOM 1463 O O . PRO A 1 180 ? 1.962 -9.418 0.736 1.00 93.81 180 PRO A O 1
ATOM 1466 N N . THR A 1 181 ? 1.575 -8.638 -1.325 1.00 91.62 181 THR A N 1
ATOM 1467 C CA . THR A 1 181 ? 2.078 -9.810 -2.054 1.00 91.62 181 THR A CA 1
ATOM 1468 C C . THR A 1 181 ? 2.869 -9.371 -3.282 1.00 91.62 181 THR A C 1
ATOM 1470 O O . THR A 1 181 ? 2.810 -8.209 -3.698 1.00 91.62 181 THR A O 1
ATOM 1473 N N . VAL A 1 182 ? 3.612 -10.301 -3.881 1.00 88.56 182 VAL A N 1
ATOM 1474 C CA . VAL A 1 182 ? 4.325 -10.046 -5.137 1.00 88.56 182 VAL A CA 1
ATOM 1475 C C . VAL A 1 182 ? 3.330 -9.714 -6.256 1.00 88.56 182 VAL A C 1
ATOM 1477 O O . VAL A 1 182 ? 3.579 -8.810 -7.056 1.00 88.56 182 VAL A O 1
ATOM 1480 N N . GLU A 1 183 ? 2.178 -10.386 -6.263 1.00 85.94 183 GLU A N 1
ATOM 1481 C CA . GLU A 1 183 ? 1.082 -10.199 -7.212 1.00 85.94 183 GLU A CA 1
ATOM 1482 C C . GLU A 1 183 ? 0.393 -8.842 -7.035 1.00 85.94 183 GLU A C 1
ATOM 1484 O O . GLU A 1 183 ? 0.124 -8.158 -8.022 1.00 85.94 183 GLU A O 1
ATOM 1489 N N . THR A 1 184 ? 0.166 -8.415 -5.787 1.00 87.94 184 THR A N 1
ATOM 1490 C CA . THR A 1 184 ? -0.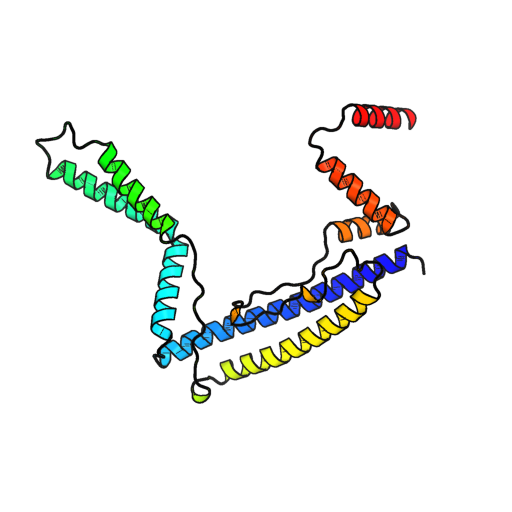368 -7.078 -5.468 1.00 87.94 184 THR A CA 1
ATOM 1491 C C . THR A 1 184 ? 0.694 -5.991 -5.515 1.00 87.94 184 THR A C 1
ATOM 1493 O O . THR A 1 184 ? 0.418 -4.855 -5.158 1.00 87.94 184 THR A O 1
ATOM 1496 N N . MET A 1 185 ? 1.916 -6.298 -5.956 1.00 86.62 185 MET A N 1
ATOM 1497 C CA . MET A 1 185 ? 2.991 -5.317 -6.082 1.00 86.62 185 MET A CA 1
ATOM 1498 C C . MET A 1 185 ? 3.416 -4.644 -4.772 1.00 86.62 185 MET A C 1
ATOM 1500 O O . MET A 1 185 ? 4.063 -3.600 -4.816 1.00 86.62 185 MET A O 1
ATOM 1504 N N . GLY A 1 186 ? 3.114 -5.260 -3.632 1.00 89.69 186 GLY A N 1
ATOM 1505 C CA . GLY A 1 186 ? 3.297 -4.645 -2.322 1.00 89.69 186 GLY A CA 1
ATOM 1506 C C . GLY A 1 186 ? 2.093 -3.824 -1.852 1.00 89.69 186 GLY A C 1
ATOM 1507 O O . GLY A 1 186 ? 2.101 -3.358 -0.724 1.00 89.69 186 GLY A O 1
ATOM 1508 N N . GLU A 1 187 ? 1.035 -3.665 -2.650 1.00 91.31 187 GLU A N 1
ATOM 1509 C CA . GLU A 1 187 ? -0.185 -2.994 -2.196 1.00 91.31 187 GLU A CA 1
ATOM 1510 C C . GLU A 1 187 ? -0.902 -3.823 -1.126 1.00 91.31 187 GLU A C 1
ATOM 1512 O O . GLU A 1 187 ? -1.006 -5.051 -1.231 1.00 91.31 187 GLU A O 1
ATOM 1517 N N . PHE A 1 188 ? -1.426 -3.131 -0.112 1.00 95.12 188 PHE A N 1
ATOM 1518 C CA . PHE A 1 188 ? -2.115 -3.718 1.032 1.00 95.12 188 PHE A CA 1
ATOM 1519 C C . PHE A 1 188 ? -3.324 -2.879 1.458 1.00 95.12 188 PHE A C 1
ATOM 1521 O O . PHE A 1 188 ? -3.423 -1.687 1.160 1.00 95.12 188 PHE A O 1
ATOM 1528 N N . LYS A 1 189 ? -4.243 -3.507 2.197 1.00 93.75 189 LYS A N 1
ATOM 1529 C CA . LYS A 1 189 ? -5.377 -2.842 2.854 1.00 93.75 189 LYS A CA 1
ATOM 1530 C C . LYS A 1 189 ? -5.263 -3.017 4.357 1.00 93.75 189 LYS A C 1
ATOM 1532 O O . LYS A 1 189 ? -5.039 -4.126 4.835 1.00 93.75 189 LYS A O 1
ATOM 1537 N N . TYR A 1 190 ? -5.436 -1.926 5.089 1.00 92.56 190 TYR A N 1
ATOM 1538 C CA . TYR A 1 190 ? -5.250 -1.874 6.534 1.00 92.56 190 TYR A CA 1
ATOM 1539 C C . TYR A 1 190 ? -6.479 -1.256 7.215 1.00 92.56 190 TYR A C 1
ATOM 1541 O O . TYR A 1 190 ? -7.180 -0.447 6.598 1.00 92.56 190 TYR A O 1
ATOM 1549 N N . PRO A 1 191 ? -6.759 -1.627 8.476 1.00 92.94 191 PRO A N 1
ATOM 1550 C CA . PRO A 1 191 ? -7.838 -1.021 9.236 1.00 92.94 191 PRO A CA 1
ATOM 1551 C C . PRO A 1 191 ? -7.470 0.416 9.612 1.00 92.94 191 PRO A C 1
ATOM 1553 O O . PRO A 1 191 ? -6.313 0.728 9.900 1.00 92.94 191 PRO A O 1
ATOM 1556 N N . PHE A 1 192 ? -8.458 1.306 9.628 1.00 91.62 192 PHE A N 1
ATOM 1557 C CA . PHE A 1 192 ? -8.251 2.702 10.001 1.00 91.62 192 PHE A CA 1
ATOM 1558 C C . PHE A 1 192 ? -9.383 3.225 10.883 1.00 91.62 192 PHE A C 1
ATOM 1560 O O . PHE A 1 192 ? -10.465 2.643 10.991 1.00 91.62 192 PHE A O 1
ATOM 1567 N N . ILE A 1 193 ? -9.131 4.360 11.532 1.00 90.94 193 ILE A N 1
ATOM 1568 C CA . ILE A 1 193 ? -10.132 5.049 12.347 1.00 90.94 193 ILE A CA 1
ATOM 1569 C C . ILE A 1 193 ? -11.000 5.909 11.433 1.00 90.94 193 ILE A C 1
ATOM 1571 O O . ILE A 1 193 ? -10.543 6.936 10.920 1.00 90.94 193 ILE A O 1
ATOM 1575 N N . SER A 1 194 ? -12.258 5.504 11.262 1.00 89.00 194 SER A N 1
ATOM 1576 C CA . SER A 1 194 ? -13.246 6.252 10.487 1.00 89.00 194 SER A CA 1
ATOM 1577 C C . SER A 1 194 ? -13.516 7.639 11.090 1.00 89.00 194 SER A C 1
ATOM 1579 O O . SER A 1 194 ? -13.335 7.887 12.289 1.00 89.00 194 SER A O 1
ATOM 1581 N N . ALA A 1 195 ? -13.967 8.576 10.252 1.00 88.25 195 ALA A N 1
ATOM 1582 C CA . ALA A 1 195 ? -14.338 9.918 10.704 1.00 88.25 195 ALA A CA 1
ATOM 1583 C C . ALA A 1 195 ? -15.507 9.890 11.706 1.00 88.25 195 ALA A C 1
ATOM 1585 O O . ALA A 1 195 ? -15.555 10.714 12.626 1.00 88.25 195 ALA A O 1
ATOM 1586 N N . GLU A 1 196 ? -16.417 8.929 11.542 1.00 89.50 196 GLU A N 1
ATOM 1587 C CA . GLU A 1 196 ? -17.521 8.671 12.461 1.00 89.50 196 GLU A CA 1
ATOM 1588 C C . GLU A 1 196 ? -17.022 8.223 13.831 1.00 89.50 196 GLU A C 1
ATOM 1590 O O . GLU A 1 196 ? -17.367 8.838 14.841 1.00 89.50 196 GLU A O 1
ATOM 1595 N N . LEU A 1 197 ? -16.153 7.208 13.879 1.00 90.75 197 LEU A N 1
ATOM 1596 C CA . LEU A 1 197 ? -15.613 6.696 15.135 1.00 90.75 197 LEU A CA 1
ATOM 1597 C C . LEU A 1 197 ? -14.808 7.772 15.876 1.00 90.75 197 LEU A C 1
ATOM 1599 O O . LEU A 1 197 ? -14.944 7.927 17.090 1.00 90.75 197 LEU A O 1
ATOM 1603 N N . ARG A 1 198 ? -14.021 8.571 15.143 1.00 92.75 198 ARG A N 1
ATOM 1604 C CA . ARG A 1 198 ? -13.285 9.717 15.701 1.00 92.75 198 ARG A CA 1
ATOM 1605 C C . ARG A 1 198 ? -14.227 10.763 16.303 1.00 92.75 198 ARG A C 1
ATOM 1607 O O . ARG A 1 198 ? -13.991 11.233 17.411 1.00 92.75 198 ARG A O 1
ATOM 1614 N N . SER A 1 199 ? -15.306 11.102 15.600 1.00 91.31 199 SER A N 1
ATOM 1615 C CA . SER A 1 199 ? -16.288 12.079 16.088 1.00 91.31 199 SER A CA 1
ATOM 1616 C C . SER A 1 199 ? -17.054 11.551 17.301 1.00 91.31 199 SER A C 1
ATOM 1618 O O . SER A 1 199 ? -17.226 12.271 18.279 1.00 91.31 199 SER A O 1
ATOM 1620 N N . THR A 1 200 ? -17.451 10.279 17.268 1.00 88.81 200 THR A N 1
ATOM 1621 C CA . THR A 1 200 ? -18.123 9.588 18.375 1.00 88.81 200 THR A CA 1
ATOM 1622 C C . THR A 1 200 ? -17.253 9.607 19.632 1.00 88.81 200 THR A C 1
ATOM 1624 O O . THR A 1 200 ? -17.714 10.005 20.702 1.00 88.81 200 THR A O 1
ATOM 1627 N N . HIS A 1 201 ? -15.970 9.259 19.498 1.00 93.38 201 HIS A N 1
ATOM 1628 C CA . HIS A 1 201 ? -14.994 9.373 20.578 1.00 93.38 201 HIS A CA 1
ATOM 1629 C C . HIS A 1 201 ? -14.923 10.805 21.135 1.00 93.38 201 HIS A C 1
ATOM 1631 O O . HIS A 1 201 ? -14.941 10.992 22.352 1.00 93.38 201 HIS A O 1
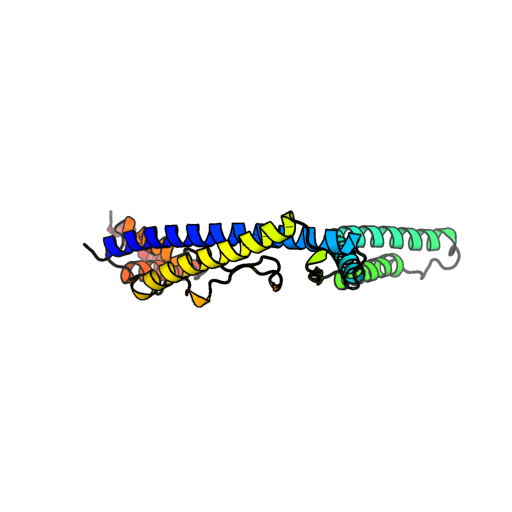ATOM 1637 N N . ASP A 1 202 ? -14.884 11.821 20.271 1.00 93.75 202 ASP A N 1
ATOM 1638 C CA . ASP A 1 202 ? -14.801 13.218 20.701 1.00 93.75 202 ASP A CA 1
ATOM 1639 C C . ASP A 1 202 ? -16.050 13.683 21.464 1.00 93.75 202 ASP A C 1
ATOM 1641 O O . ASP A 1 202 ? -15.909 14.359 22.487 1.00 93.75 202 ASP A O 1
ATOM 1645 N N . TYR A 1 203 ? -17.253 13.303 21.019 1.00 92.69 203 TYR A N 1
ATOM 1646 C CA . TYR A 1 203 ? -18.507 13.611 21.718 1.00 92.69 203 TYR A CA 1
ATOM 1647 C C . TYR A 1 203 ? -18.543 12.977 23.112 1.00 92.69 203 TYR A C 1
ATOM 1649 O O . TYR A 1 203 ? -18.837 13.656 24.100 1.00 92.69 203 TYR A O 1
ATOM 1657 N N . LEU A 1 204 ? -18.159 11.702 23.213 1.00 91.44 204 LEU A N 1
ATOM 1658 C CA . LEU A 1 204 ? -18.072 10.984 24.484 1.00 91.44 204 LEU A CA 1
ATOM 1659 C C . LEU A 1 204 ? -17.018 11.602 25.412 1.00 91.44 204 LEU A C 1
ATOM 1661 O O . LEU A 1 204 ? -17.277 11.839 26.592 1.00 91.44 204 LEU A O 1
ATOM 1665 N N . LYS A 1 205 ? -15.833 11.928 24.886 1.00 94.12 205 LYS A N 1
ATOM 1666 C CA . LYS A 1 205 ? -14.740 12.538 25.657 1.00 94.12 205 LYS A CA 1
ATOM 1667 C C . LYS A 1 205 ? -15.119 13.916 26.203 1.00 94.12 205 LYS A C 1
ATOM 1669 O O . LYS A 1 205 ? -14.778 14.236 27.340 1.00 94.12 205 LYS A O 1
ATOM 1674 N N . LYS A 1 206 ? -15.837 14.722 25.415 1.00 93.62 206 LYS A N 1
ATOM 1675 C CA . LYS A 1 206 ? -16.322 16.058 25.804 1.00 93.62 206 LYS A CA 1
ATOM 1676 C C . LYS A 1 206 ? -17.586 16.024 26.667 1.00 93.62 206 LYS A 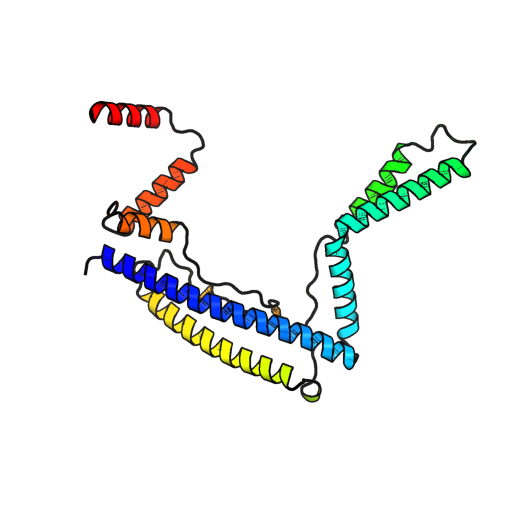C 1
ATOM 1678 O O . LYS A 1 206 ? -18.076 17.090 27.025 1.00 93.62 206 LYS A O 1
ATOM 1683 N N . ARG A 1 207 ? -18.102 14.834 27.007 1.00 90.38 207 ARG A N 1
ATOM 1684 C CA . ARG A 1 207 ? -19.372 14.643 27.732 1.00 90.38 207 ARG A CA 1
ATOM 1685 C C . ARG A 1 207 ? -20.570 15.299 27.032 1.00 90.38 207 ARG A C 1
ATOM 1687 O O . ARG A 1 207 ? -21.497 15.757 27.684 1.00 90.38 207 ARG A O 1
ATOM 1694 N N . GLN A 1 208 ? -20.524 15.367 25.704 1.00 89.62 208 GLN A N 1
ATOM 1695 C CA . GLN A 1 208 ? -21.639 15.823 24.867 1.00 89.62 208 GLN A CA 1
ATOM 1696 C C . GLN A 1 208 ? -22.619 14.684 24.557 1.00 89.62 208 GLN A C 1
ATOM 1698 O O . GLN A 1 208 ? -23.699 14.945 24.047 1.00 89.62 208 GLN A O 1
ATOM 1703 N N . ALA A 1 209 ? -22.220 13.445 24.849 1.00 89.06 209 ALA A N 1
ATOM 1704 C CA . ALA A 1 209 ? -23.034 12.244 24.790 1.00 89.06 209 ALA A CA 1
ATOM 1705 C C . ALA A 1 209 ? -22.634 11.297 25.934 1.00 89.06 209 ALA A C 1
ATOM 1707 O O . ALA A 1 209 ? -21.465 11.266 26.342 1.00 89.06 209 ALA A O 1
ATOM 1708 N N . GLU A 1 210 ? -23.582 10.502 26.424 1.00 84.75 210 GLU A N 1
ATOM 1709 C CA . GLU A 1 210 ? -23.363 9.499 27.475 1.00 84.75 210 GLU A CA 1
ATOM 1710 C C . GLU A 1 210 ? -23.099 8.094 26.910 1.00 84.75 210 GLU A C 1
ATOM 1712 O O . GLU A 1 210 ? -22.452 7.265 27.557 1.00 84.75 210 GLU A O 1
ATOM 1717 N N . ASN A 1 211 ? -23.553 7.812 25.686 1.00 87.75 211 ASN A N 1
ATOM 1718 C CA . ASN A 1 211 ? -23.390 6.511 25.036 1.00 87.75 211 ASN A CA 1
ATOM 1719 C C . ASN A 1 211 ? -23.106 6.622 23.528 1.00 87.75 211 ASN A C 1
ATOM 1721 O O . ASN A 1 211 ? -23.209 7.687 22.918 1.00 87.75 211 ASN A O 1
ATOM 1725 N N . ILE A 1 212 ? -22.712 5.494 22.930 1.00 88.31 212 ILE A N 1
ATOM 1726 C CA . ILE A 1 212 ? -22.276 5.425 21.529 1.00 88.31 212 ILE A CA 1
ATOM 1727 C C . ILE A 1 212 ? -23.389 5.778 20.534 1.00 88.31 212 ILE A C 1
ATOM 1729 O O . ILE A 1 212 ? -23.117 6.382 19.501 1.00 88.31 212 ILE A O 1
ATOM 1733 N N . TYR A 1 213 ? -24.639 5.450 20.868 1.00 88.44 213 TYR A N 1
ATOM 1734 C CA . TYR A 1 213 ? -25.797 5.733 20.027 1.00 88.44 213 TYR A CA 1
ATOM 1735 C C . TYR A 1 213 ? -26.060 7.239 19.949 1.00 88.44 213 TYR A C 1
ATOM 1737 O O . TYR A 1 213 ? -26.164 7.797 18.861 1.00 88.44 213 TYR A O 1
ATOM 1745 N N . GLU A 1 214 ? -26.079 7.920 21.095 1.00 88.56 214 GLU A N 1
ATOM 1746 C CA . GLU A 1 214 ? -26.229 9.376 21.164 1.00 88.56 214 GLU A CA 1
ATOM 1747 C C . GLU A 1 214 ? -25.093 10.096 20.421 1.00 88.56 214 GLU A C 1
ATOM 1749 O O . GLU A 1 214 ? -25.331 11.021 19.644 1.00 88.56 214 GLU A O 1
ATOM 1754 N N . ALA A 1 215 ? -23.857 9.620 20.580 1.00 88.94 215 ALA A N 1
ATOM 1755 C CA . ALA A 1 215 ? -22.699 10.178 19.893 1.00 88.94 215 ALA A CA 1
ATOM 1756 C C . ALA A 1 215 ? -22.757 10.000 18.357 1.00 88.94 215 ALA A C 1
ATOM 1758 O O . ALA A 1 215 ? -22.443 10.941 17.624 1.00 88.94 215 ALA A O 1
ATOM 1759 N N . SER A 1 216 ? -23.194 8.835 17.860 1.00 87.00 216 SER A N 1
ATOM 1760 C CA . SER A 1 216 ? -23.388 8.590 16.417 1.00 87.00 216 SER A CA 1
ATOM 1761 C C . SER A 1 216 ? -24.562 9.405 15.850 1.00 87.00 216 SER A C 1
ATOM 1763 O O . SER A 1 216 ? -24.466 9.954 14.748 1.00 87.00 216 SER A O 1
ATOM 1765 N N . MET A 1 217 ? -25.631 9.608 16.628 1.00 90.00 217 MET A N 1
ATOM 1766 C CA . MET A 1 217 ? -26.735 10.500 16.252 1.00 90.00 217 MET A CA 1
ATOM 1767 C C . MET A 1 217 ? -26.267 11.950 16.075 1.00 90.00 217 MET A C 1
ATOM 1769 O O . MET A 1 217 ? -26.595 12.581 15.068 1.00 90.00 217 MET A O 1
ATOM 1773 N N . LEU A 1 218 ? -25.453 12.472 17.000 1.00 90.94 218 LEU A N 1
ATOM 1774 C CA . LEU A 1 218 ? -24.868 13.815 16.883 1.00 90.94 218 LEU A CA 1
ATOM 1775 C C . LEU A 1 218 ? -23.965 13.947 15.648 1.00 90.94 218 LEU A C 1
ATOM 1777 O O . LEU A 1 218 ? -23.983 14.974 14.963 1.00 90.94 218 LEU A O 1
ATOM 1781 N N . TYR A 1 219 ? -23.191 12.905 15.334 1.00 89.75 219 TYR A N 1
ATOM 1782 C CA . TYR A 1 219 ? -22.379 12.864 14.120 1.00 89.75 219 TYR A CA 1
ATOM 1783 C C . TYR A 1 219 ? -23.237 12.888 12.847 1.00 89.75 219 TYR A C 1
ATOM 1785 O O . TYR A 1 219 ? -22.985 13.702 11.956 1.00 89.75 219 TYR A O 1
ATOM 1793 N N . SER A 1 220 ? -24.280 12.058 12.789 1.00 86.94 220 SER A N 1
ATOM 1794 C CA . SER A 1 220 ? -25.207 11.979 11.655 1.00 86.94 220 SER A CA 1
ATOM 1795 C C . SER A 1 220 ? -25.922 13.310 11.417 1.00 86.94 220 SER A C 1
ATOM 1797 O O . SER A 1 220 ? -25.961 13.803 10.291 1.00 86.94 220 SER A O 1
ATOM 1799 N N . GLN A 1 221 ? -26.399 13.958 12.486 1.00 88.94 221 GLN A N 1
ATOM 1800 C CA . GLN A 1 221 ? -26.962 15.308 12.412 1.00 88.94 221 GLN A CA 1
ATOM 1801 C C . GLN A 1 221 ? -25.949 16.294 11.826 1.00 88.94 221 GLN A C 1
ATOM 1803 O O . GLN A 1 221 ? -26.268 17.026 10.892 1.00 88.94 221 GLN A O 1
ATOM 1808 N N . ARG A 1 222 ? -24.704 16.287 12.319 1.00 86.88 222 ARG A N 1
ATOM 1809 C CA . ARG A 1 222 ? -23.643 17.171 11.822 1.00 86.88 222 ARG A CA 1
ATOM 1810 C C . ARG A 1 222 ? -23.340 16.959 10.337 1.00 86.88 222 ARG A C 1
ATOM 1812 O O . ARG A 1 222 ? -23.072 17.945 9.652 1.00 86.88 222 ARG A O 1
ATOM 1819 N N . ILE A 1 223 ? -23.330 15.718 9.844 1.00 86.19 223 ILE A N 1
ATOM 1820 C CA . ILE A 1 223 ? -23.157 15.454 8.407 1.00 86.19 223 ILE A CA 1
ATOM 1821 C C . ILE A 1 223 ? -24.342 16.013 7.633 1.00 86.19 223 ILE A C 1
ATOM 1823 O O . ILE A 1 223 ? -24.115 16.774 6.698 1.00 86.19 223 ILE A O 1
ATOM 1827 N N . ASN A 1 224 ? -25.569 15.700 8.056 1.00 82.12 224 ASN A N 1
ATOM 1828 C CA . ASN A 1 224 ? -26.783 16.141 7.373 1.00 82.12 224 ASN A CA 1
ATOM 1829 C C . ASN A 1 224 ? -26.835 17.669 7.250 1.00 82.12 224 ASN A C 1
ATOM 1831 O O . ASN A 1 224 ? -27.082 18.177 6.161 1.00 82.12 224 ASN A O 1
ATOM 1835 N N . PHE A 1 225 ? -26.483 18.391 8.322 1.00 78.12 225 PHE A N 1
ATOM 1836 C CA . PHE A 1 225 ? -26.365 19.854 8.318 1.00 78.12 225 PHE A CA 1
ATOM 1837 C C . PHE A 1 225 ? -25.285 20.390 7.372 1.00 78.12 225 PHE A C 1
ATOM 1839 O O . PHE A 1 225 ? -25.424 21.488 6.843 1.00 78.12 225 PHE A O 1
ATOM 1846 N N . LYS A 1 226 ? -24.186 19.654 7.178 1.00 75.06 226 LYS A N 1
ATOM 1847 C CA . LYS A 1 226 ? -23.115 20.047 6.251 1.00 75.06 226 LYS A CA 1
ATOM 1848 C C . LYS A 1 226 ? -23.441 19.719 4.796 1.00 75.06 226 LYS A C 1
ATOM 1850 O O . LYS A 1 226 ? -22.943 20.407 3.913 1.00 75.06 226 LYS A O 1
ATOM 1855 N N . SER A 1 227 ? -24.209 18.659 4.546 1.00 65.94 227 SER A N 1
ATOM 1856 C CA . SER A 1 227 ? -24.616 18.243 3.200 1.00 65.94 227 SER A CA 1
ATOM 1857 C C . SER A 1 227 ? -25.822 19.016 2.670 1.00 65.94 227 SER A C 1
ATOM 1859 O O . SER A 1 227 ? -25.981 19.112 1.458 1.00 65.94 227 SER A O 1
ATOM 1861 N N . SER A 1 228 ? -26.658 19.582 3.546 1.00 59.34 228 SER A N 1
ATOM 1862 C CA . SER A 1 228 ? -27.662 20.577 3.165 1.00 59.34 228 SER A CA 1
ATOM 1863 C C . SER A 1 228 ? -26.953 21.891 2.822 1.00 59.34 228 SER A C 1
ATOM 1865 O O . SER A 1 228 ? -26.614 22.676 3.704 1.00 59.34 228 SER A O 1
ATOM 1867 N N . SER A 1 229 ? -26.680 22.104 1.535 1.00 53.50 229 SER A N 1
ATOM 1868 C CA . SER A 1 229 ? -25.987 23.274 0.976 1.00 53.50 229 SER A CA 1
ATOM 1869 C C . SER A 1 229 ? -26.772 24.590 1.056 1.00 53.50 229 SER A C 1
ATOM 1871 O O . SER A 1 229 ? -26.245 25.629 0.670 1.00 53.50 229 SER A O 1
ATOM 1873 N N . GLU A 1 230 ? -27.971 24.584 1.634 1.00 51.22 230 GLU A N 1
ATOM 1874 C CA . GLU A 1 230 ? -28.636 25.783 2.134 1.00 51.22 230 GLU A CA 1
ATOM 1875 C C . GLU A 1 230 ? -29.053 25.526 3.585 1.00 51.22 230 GLU A C 1
ATOM 1877 O O . GLU A 1 230 ? -29.763 24.549 3.852 1.00 51.22 230 GLU A O 1
ATOM 1882 N N . PRO A 1 231 ? -28.612 26.348 4.555 1.00 53.00 231 PRO A N 1
ATOM 1883 C CA . PRO A 1 231 ? -29.210 26.304 5.874 1.00 53.00 231 PRO A CA 1
ATOM 1884 C C . PRO A 1 231 ? -30.675 26.703 5.703 1.00 53.00 231 PRO A C 1
ATOM 1886 O O . PRO A 1 231 ? -30.958 27.832 5.305 1.00 53.00 231 PRO A O 1
ATOM 1889 N N . ASP A 1 232 ? -31.588 25.770 5.980 1.00 53.34 232 ASP A N 1
ATOM 1890 C CA . ASP A 1 232 ? -33.023 26.043 6.002 1.00 53.34 232 ASP A CA 1
ATOM 1891 C C . ASP A 1 232 ? -33.244 27.356 6.785 1.00 53.34 232 ASP A C 1
ATOM 1893 O O . ASP A 1 232 ? -32.847 27.438 7.960 1.00 53.34 232 ASP A O 1
ATOM 1897 N N . PRO A 1 233 ? -33.806 28.407 6.155 1.00 58.56 233 PRO A N 1
ATOM 1898 C CA . PRO A 1 233 ? -34.008 29.707 6.787 1.00 58.56 233 PRO A CA 1
ATOM 1899 C C . PRO A 1 233 ? -34.731 29.582 8.129 1.00 58.56 233 PRO A C 1
ATOM 1901 O O . PRO A 1 233 ? -34.466 30.344 9.061 1.00 58.56 233 PRO A O 1
ATOM 1904 N N . GLN A 1 234 ? -35.586 28.566 8.267 1.00 56.22 234 GLN A N 1
ATOM 1905 C CA . GLN A 1 234 ? -36.310 28.276 9.492 1.00 56.22 234 GLN A CA 1
ATOM 1906 C C . GLN A 1 234 ? -35.376 27.851 10.635 1.00 56.22 234 GLN A C 1
ATOM 1908 O O . GLN A 1 234 ? -35.594 28.226 11.787 1.00 56.22 234 GLN A O 1
ATOM 1913 N N . ILE A 1 235 ? -34.304 27.113 10.336 1.00 57.31 235 ILE A N 1
ATOM 1914 C CA . ILE A 1 235 ? -33.314 26.662 11.321 1.00 57.31 235 ILE A CA 1
ATOM 1915 C C . ILE A 1 235 ? -32.471 27.844 11.802 1.00 57.31 235 ILE A C 1
ATOM 1917 O O . ILE A 1 235 ? -32.260 27.983 13.005 1.00 57.31 235 ILE A O 1
ATOM 1921 N N . LEU A 1 236 ? -32.068 28.752 10.908 1.00 55.81 236 LEU A N 1
ATOM 1922 C CA . LEU A 1 236 ? -31.366 29.985 11.290 1.00 55.81 236 LEU A CA 1
ATOM 1923 C C . LEU A 1 236 ? -32.241 30.900 12.158 1.00 55.81 236 LEU A C 1
ATOM 1925 O O . LEU A 1 236 ? -31.767 31.433 13.162 1.00 55.81 236 LEU A O 1
ATOM 1929 N N . VAL A 1 237 ? -33.529 31.031 11.826 1.00 63.78 237 VAL A N 1
ATOM 1930 C CA . VAL A 1 237 ? -34.499 31.790 12.631 1.00 63.78 237 VAL A CA 1
ATOM 1931 C C . VAL A 1 237 ? -34.718 31.139 14.000 1.00 63.78 237 VAL A C 1
ATOM 1933 O O . VAL A 1 237 ? -34.786 31.844 15.008 1.00 63.78 237 VAL A O 1
ATOM 1936 N N . ASN A 1 238 ? -34.781 29.808 14.074 1.00 65.25 238 ASN A N 1
ATOM 1937 C CA . ASN A 1 238 ? -34.953 29.086 15.335 1.00 65.25 238 ASN A CA 1
ATOM 1938 C C . ASN A 1 238 ? -33.708 29.174 16.230 1.00 65.25 238 ASN A C 1
ATOM 1940 O O . ASN A 1 238 ? -33.843 29.393 17.433 1.00 65.25 238 ASN A O 1
ATOM 1944 N N . VAL A 1 239 ? -32.503 29.086 15.656 1.00 65.25 239 VAL A N 1
ATOM 1945 C CA . VAL A 1 239 ? -31.235 29.270 16.383 1.00 65.25 239 VAL A CA 1
ATOM 1946 C C . VAL A 1 239 ? -31.095 30.712 16.880 1.00 65.25 239 VAL A C 1
ATOM 1948 O O . VAL A 1 239 ? -30.736 30.924 18.037 1.00 65.25 239 VAL A O 1
ATOM 1951 N N . ALA A 1 240 ? -31.448 31.708 16.060 1.00 59.53 240 ALA A N 1
ATOM 1952 C CA . ALA A 1 240 ? -31.440 33.114 16.464 1.00 59.53 240 ALA A CA 1
ATOM 1953 C C . ALA A 1 240 ? -32.464 33.411 17.574 1.00 59.53 240 ALA A C 1
ATOM 1955 O O . ALA A 1 240 ? -32.156 34.132 18.523 1.00 59.53 240 ALA A O 1
ATOM 1956 N N . LYS A 1 241 ? -33.667 32.822 17.504 1.00 60.91 241 LYS A N 1
ATOM 1957 C CA . LYS A 1 241 ? -34.661 32.916 18.584 1.00 60.91 241 LYS A CA 1
ATOM 1958 C C . LYS A 1 241 ? -34.148 32.269 19.868 1.00 60.91 241 LYS A C 1
ATOM 1960 O O . LYS A 1 241 ? -34.197 32.911 20.908 1.00 60.91 241 LYS A O 1
ATOM 1965 N N . ALA A 1 242 ? -33.608 31.052 19.806 1.00 58.31 242 ALA A N 1
ATOM 1966 C CA . ALA A 1 242 ? -33.076 30.358 20.979 1.00 58.31 242 ALA A CA 1
ATOM 1967 C C . ALA A 1 242 ? -31.916 31.124 21.645 1.00 58.31 242 ALA A C 1
ATOM 1969 O O . ALA A 1 242 ? -31.882 31.240 22.867 1.00 58.31 242 ALA A O 1
ATOM 1970 N N . ALA A 1 243 ? -31.013 31.715 20.856 1.00 55.28 243 ALA A N 1
ATOM 1971 C CA . ALA A 1 243 ? -29.922 32.547 21.364 1.00 55.28 243 ALA A CA 1
ATOM 1972 C C . ALA A 1 243 ? -30.412 33.840 22.046 1.00 55.28 243 ALA A C 1
ATOM 1974 O O . ALA A 1 243 ? -29.784 34.305 22.995 1.00 55.28 243 ALA A O 1
ATOM 1975 N N . ASN A 1 244 ? -31.541 34.398 21.597 1.00 54.97 244 ASN A N 1
ATOM 1976 C CA . ASN A 1 244 ? -32.167 35.566 22.220 1.00 54.97 244 ASN A CA 1
ATOM 1977 C C . ASN A 1 244 ? -32.976 35.229 23.483 1.00 54.97 244 ASN A C 1
ATOM 1979 O O . ASN A 1 244 ? -33.140 36.106 24.319 1.00 54.97 244 ASN A O 1
ATOM 1983 N N . TYR A 1 245 ? -33.453 33.991 23.645 1.00 46.91 245 TYR A N 1
ATOM 1984 C CA . TYR A 1 245 ? -34.109 33.530 24.880 1.00 46.91 245 TYR A CA 1
ATOM 1985 C C . TYR A 1 245 ? -33.123 33.111 25.983 1.00 46.91 245 TYR A C 1
ATOM 1987 O O . TYR A 1 245 ? -33.527 32.951 27.130 1.00 46.91 245 TYR A O 1
ATOM 1995 N N . ALA A 1 246 ? -31.846 32.908 25.645 1.00 43.28 246 ALA A N 1
ATOM 1996 C CA . ALA A 1 246 ? -30.778 32.568 26.589 1.00 43.28 246 ALA A CA 1
ATOM 1997 C C . ALA A 1 246 ? -30.015 33.800 27.133 1.00 43.28 246 ALA A C 1
ATOM 1999 O O . ALA A 1 246 ? -28.999 33.636 27.811 1.00 43.28 246 ALA A O 1
ATOM 2000 N N . ARG A 1 247 ? -30.485 35.013 26.815 1.00 40.56 247 ARG A N 1
ATOM 2001 C CA . ARG A 1 247 ? -30.093 36.287 27.437 1.00 40.56 247 ARG A CA 1
ATOM 2002 C C . ARG A 1 247 ? -31.204 36.764 28.359 1.00 40.56 247 ARG A C 1
ATOM 2004 O O . ARG A 1 247 ? -30.850 37.356 29.398 1.00 40.56 247 ARG A O 1
#

pLDDT: mean 85.27, std 12.21, range [40.56, 97.31]

Organism: NCBI:txid2486008

Secondary structure (DSSP, 8-state):
--HHHHHHHHHHHHHHHHHHHHHHHHHHHHHHHHHHHHHHHHHHHHT-TTHHHHHHHHHHHHHHHTHHHHHHHHHHHHHHHHHHHHHHH-SS-TTTS-HHHHHHHHHHHHHHHHHHT-S--PPPPP---TTT--HHHHHHHHHHHHHHHHHHHHHHHHHHHHTT-TTGGGSPPGGG-B---TTTTT--B-----HHHHHHHHHHHTTS-SSHHHHHHHHHHHHHHHH-SS--HHHHHHHHHHHHHT-

Sequence (247 aa):
MSQREKVLNEYKRYADLCTDIQNNLAEESSKIETIRKLNFQIASKNQDAGFLNAKLIKVRNRLVKHRIQLAIISYLILFLVIFAWIVLIDNDNTETFSILLTILVPLIVSVLELLIFDKEVTVPFIKISEDEKTNEYRELEMETIIGRKDLNKLISRYQAFESNALISGFITPSDQIIGPTVETMGEFKYPFISAELRSTHDYLKKRQAENIYEASMLYSQRINFKSSSEPDPQILVNVAKAANYAR